Protein AF-A0A2A4TEG4-F1 (afdb_monomer)

Foldseek 3Di:
DDDDDDDDPPPPPPPPVPPPPPQFKKKKKFQLQADPLLCVLQPVVLNVLLVVDDQVLSLVLQVVCVVLVVVLLVPAPLNVQFFVDWPDKAWKWKDAFLDIHIIIMIMTGTDPPDPDNQLSVLLVFLLVCQLSNYQKMKMKHADPPDDDQQKWKKKKKAWPFQDGQQAPVRLSVLLVLLCVLVVGRPPWMWIQGHVRSIIITIGHPVCVVVSVVSVVVSQVVVCVVVVNRTHMDMDMHMIGMDIQGDDCNVPSNSVSSCVSNPPSDDPVSSVVSSVVSSVSSVCSSVVVDD

Solvent-accessible surface area (backbone atoms only — not comparable to full-atom values): 15941 Å² total; per-residue (Å²): 140,79,88,81,87,81,78,84,81,76,73,76,74,72,77,69,71,68,76,73,88,70,78,48,53,30,35,39,40,40,46,86,55,57,35,91,60,22,33,82,64,67,34,51,69,58,48,53,52,58,72,68,47,51,73,72,56,47,49,54,51,51,64,59,45,49,58,55,52,53,53,49,48,75,69,35,68,58,42,56,65,43,37,69,40,79,75,47,78,43,78,25,45,28,33,48,59,83,45,76,42,72,26,37,39,33,37,32,31,49,28,87,85,48,84,60,55,66,64,54,49,39,27,51,33,15,49,48,18,49,35,41,40,22,45,47,21,40,36,42,32,58,55,87,82,70,93,53,98,42,44,26,33,41,35,42,35,33,66,68,35,84,40,83,59,60,44,93,76,37,46,62,49,52,52,52,51,48,27,61,73,67,74,45,33,80,92,42,46,38,41,34,39,66,92,79,34,32,43,31,34,69,36,50,66,93,47,43,72,60,55,53,48,50,52,52,50,54,38,51,47,48,17,59,76,48,75,56,36,31,33,62,43,79,48,76,47,67,24,32,42,42,64,47,54,33,61,33,72,86,31,50,84,34,53,54,23,48,64,62,26,51,84,68,53,56,70,66,62,48,50,53,50,25,47,54,47,53,52,53,51,51,35,54,72,71,66,68,77,125

Sequence (290 aa):
MLLRFMIPLLLAAQVSVAKAQAEDVCEIIYSPIPHISAGQATGSERLEDVFKLGFAAQQALFLSLIKVTDSFFAAAPYITETISQVESHELVIGGYEGITTPSISMKVRLNPAVGNKMAAMETIAAAMGYFYIQDSVLIICPDDGQVNVTDSYSFSLEDTGEKPFFTDDNAPLFFGLMIGAFNGPDGLGYTYYKDSSTFSTLVAIASVSEDAAVFKGITRMLETLSHGDVRIGISQHKVDIAFPHNDWAAQPQGGAFKEVVADSFSENNLAVHRKKFLDVLDQHIKGNFQ

pLDDT: mean 87.56, std 15.26, range [34.53, 97.94]

Radius of gyration: 22.81 Å; Cα contacts (8 Å, |Δi|>4): 476; chains: 1; bounding box: 58×88×52 Å

Nearest PDB structures (foldseek):
  8qzz-assembly1_B  TM=4.077E-01  e=7.866E+00  Homo sapiens

Secondary structure (DSSP, 8-state):
----------------------TTEEEEEE--SPPTT-HHHH-HHHHHHHHT--HHHHHHHHHHHHHHHHHHHHH-HHHHHHEEEEEEEEEEEEEETTEEEEEEEEEEEEPTT-S-HHHHHHHHHHHHHHHHT-SB-EEEEE--SS--TTEEEEEEEEE-SSS---STTHHHHHHHHHHHHHTS-TT-EEEEETTTTEEEEEEETTTHHHHHHHHHHHHHHHHHHTTTS--EEEEEEEEEEE--B--TTT-TT-HHHHHHHGGGS-HHHHHHHHHHHHHHHHHHHTT---

Structure (mmCIF, N/CA/C/O backbone):
data_AF-A0A2A4TEG4-F1
#
_entry.id   AF-A0A2A4TEG4-F1
#
loop_
_atom_site.group_PDB
_atom_site.id
_atom_site.type_symbol
_atom_site.label_atom_id
_atom_site.label_alt_id
_atom_site.label_comp_id
_atom_site.label_asym_id
_atom_site.label_entity_id
_atom_site.label_seq_id
_atom_site.pdbx_PDB_ins_code
_atom_site.Cartn_x
_atom_site.Cartn_y
_atom_site.Cartn_z
_atom_site.occupancy
_atom_site.B_iso_or_equiv
_atom_site.auth_seq_id
_atom_site.auth_comp_id
_atom_site.auth_asym_id
_atom_site.auth_atom_id
_atom_site.pdbx_PDB_model_num
ATOM 1 N N . MET A 1 1 ? 34.755 62.865 32.304 1.00 39.31 1 MET A N 1
ATOM 2 C CA . MET A 1 1 ? 34.247 63.385 31.011 1.00 39.31 1 MET A CA 1
ATOM 3 C C . MET A 1 1 ? 35.022 62.660 29.921 1.00 39.31 1 MET A C 1
ATOM 5 O O . MET A 1 1 ? 36.231 62.753 29.957 1.00 39.31 1 MET A O 1
ATOM 9 N N . LEU A 1 2 ? 34.486 61.853 29.011 1.00 39.31 2 LEU A N 1
ATOM 10 C CA . LEU A 1 2 ? 33.127 61.590 28.553 1.00 39.31 2 LEU A CA 1
ATOM 11 C C . LEU A 1 2 ? 32.951 60.069 28.380 1.00 39.31 2 LEU A C 1
ATOM 13 O O . LEU A 1 2 ? 33.801 59.406 27.793 1.00 39.31 2 LEU A O 1
ATOM 17 N N . LEU A 1 3 ? 31.817 59.564 28.863 1.00 36.34 3 LEU A N 1
ATOM 18 C CA . LEU A 1 3 ? 31.240 58.266 28.521 1.00 36.34 3 LEU A CA 1
ATOM 19 C C . LEU A 1 3 ? 30.909 58.249 27.016 1.00 36.34 3 LEU A C 1
ATOM 21 O O . LEU A 1 3 ? 30.193 59.132 26.546 1.00 36.34 3 LEU A O 1
ATOM 25 N N . ARG A 1 4 ? 31.361 57.233 26.275 1.00 41.59 4 ARG A N 1
ATOM 26 C CA . ARG A 1 4 ? 30.759 56.846 24.990 1.00 41.59 4 ARG A CA 1
ATOM 27 C C . ARG A 1 4 ? 30.142 55.462 25.145 1.00 41.59 4 ARG A C 1
ATOM 29 O O . ARG A 1 4 ? 30.819 54.448 25.044 1.00 41.59 4 ARG A O 1
ATOM 36 N N . PHE A 1 5 ? 28.843 55.464 25.422 1.00 41.78 5 PHE A N 1
ATOM 37 C CA . PHE A 1 5 ? 27.937 54.386 25.046 1.00 41.78 5 PHE A CA 1
ATOM 38 C C . PHE A 1 5 ? 27.807 54.389 23.523 1.00 41.78 5 PHE A C 1
ATOM 40 O O . PHE A 1 5 ? 27.576 55.459 22.966 1.00 41.78 5 PHE A O 1
ATOM 47 N N . MET A 1 6 ? 27.880 53.226 22.874 1.00 37.31 6 MET A N 1
ATOM 48 C CA . MET A 1 6 ? 26.968 52.888 21.775 1.00 37.31 6 MET A CA 1
ATOM 49 C C . MET A 1 6 ? 27.110 51.416 21.353 1.00 37.31 6 MET A C 1
ATOM 51 O O . MET A 1 6 ? 28.097 51.022 20.746 1.00 37.31 6 MET A O 1
ATOM 55 N N . ILE A 1 7 ? 26.043 50.676 21.673 1.00 44.19 7 ILE A N 1
ATOM 56 C CA . ILE A 1 7 ? 25.414 49.584 20.913 1.00 44.19 7 ILE A CA 1
ATOM 57 C C . ILE A 1 7 ? 26.216 48.275 20.779 1.00 44.19 7 ILE A C 1
ATOM 59 O O . ILE A 1 7 ? 27.044 48.146 19.878 1.00 44.19 7 ILE A O 1
ATOM 63 N N . PRO A 1 8 ? 25.888 47.232 21.571 1.00 45.84 8 PRO A N 1
ATOM 64 C CA . PRO A 1 8 ? 26.117 45.870 21.123 1.00 45.84 8 PRO A CA 1
ATOM 65 C C . PRO A 1 8 ? 25.147 45.583 19.972 1.00 45.84 8 PRO A C 1
ATOM 67 O O . PRO A 1 8 ? 23.927 45.683 20.115 1.00 45.84 8 PRO A O 1
ATOM 70 N N . LEU A 1 9 ? 25.717 45.253 18.816 1.00 41.34 9 LEU A N 1
ATOM 71 C CA . LEU A 1 9 ? 25.015 44.715 17.664 1.00 41.34 9 LEU A CA 1
ATOM 72 C C . LEU A 1 9 ? 24.439 43.347 18.077 1.00 41.34 9 LEU A C 1
ATOM 74 O O . LEU A 1 9 ? 25.091 42.316 17.931 1.00 41.34 9 LEU A O 1
ATOM 78 N N . LEU A 1 10 ? 23.234 43.339 18.655 1.00 40.78 10 LEU A N 1
ATOM 79 C CA . LEU A 1 10 ? 22.398 42.147 18.713 1.00 40.78 10 LEU A CA 1
ATOM 80 C C . LEU A 1 10 ? 22.016 41.814 17.268 1.00 40.78 10 LEU A C 1
ATOM 82 O O . LEU A 1 10 ? 20.953 42.202 16.786 1.00 40.78 10 LEU A O 1
ATOM 86 N N . LEU A 1 11 ? 22.882 41.080 16.567 1.00 44.62 11 LEU A N 1
ATOM 87 C CA . LEU A 1 11 ? 22.362 40.140 15.592 1.00 44.62 11 LEU A CA 1
ATOM 88 C C . LEU A 1 11 ? 21.567 39.132 16.409 1.00 44.62 11 LEU A C 1
ATOM 90 O O . LEU A 1 11 ? 22.115 38.226 17.035 1.00 44.62 11 LEU A O 1
ATOM 94 N N . ALA A 1 12 ? 20.254 39.342 16.417 1.00 41.56 12 ALA A N 1
ATOM 95 C CA . ALA A 1 12 ? 19.310 38.259 16.511 1.00 41.56 12 ALA A CA 1
ATOM 96 C C . ALA A 1 12 ? 19.725 37.247 15.438 1.00 41.56 12 ALA A C 1
ATOM 98 O O . ALA A 1 12 ? 19.368 37.376 14.268 1.00 41.56 12 ALA A O 1
ATOM 99 N N . ALA A 1 13 ? 20.532 36.264 15.837 1.00 40.44 13 ALA A N 1
ATOM 100 C CA . ALA A 1 13 ? 20.504 34.967 15.209 1.00 40.44 13 ALA A CA 1
ATOM 101 C C . ALA A 1 13 ? 19.055 34.523 15.369 1.00 40.44 13 ALA A C 1
ATOM 103 O O . ALA A 1 13 ? 18.641 34.032 16.419 1.00 40.44 13 ALA A O 1
ATOM 104 N N . GLN A 1 14 ? 18.256 34.844 14.353 1.00 42.03 14 GLN A N 1
ATOM 105 C CA . GLN A 1 14 ? 17.009 34.178 14.099 1.00 42.03 14 GLN A CA 1
ATOM 106 C C . GLN A 1 14 ? 17.398 32.712 14.049 1.00 42.03 14 GLN A C 1
ATOM 108 O O . GLN A 1 14 ? 17.920 32.211 13.055 1.00 42.03 14 GLN A O 1
ATOM 113 N N . VAL A 1 15 ? 17.173 32.041 15.172 1.00 38.47 15 VAL A N 1
ATOM 114 C CA . VAL A 1 15 ? 16.857 30.632 15.194 1.00 38.47 15 VAL A CA 1
ATOM 115 C C . VAL A 1 15 ? 15.562 30.549 14.391 1.00 38.47 15 VAL A C 1
ATOM 117 O O . VAL A 1 15 ? 14.461 30.504 14.928 1.00 38.47 15 VAL A O 1
ATOM 120 N N . SER A 1 16 ? 15.702 30.626 13.067 1.00 34.75 16 SER A N 1
ATOM 121 C CA . SER A 1 16 ? 14.835 29.927 12.150 1.00 34.75 16 SER A CA 1
ATOM 122 C C . SER A 1 16 ? 15.044 28.479 12.538 1.00 34.75 16 SER A C 1
ATOM 124 O O . SER A 1 16 ? 15.922 27.797 12.013 1.00 34.75 16 SER A O 1
ATOM 126 N N . VAL A 1 17 ? 14.296 28.049 13.556 1.00 35.38 17 VAL A N 1
ATOM 127 C CA . VAL A 1 17 ? 13.937 26.654 13.718 1.00 35.38 17 VAL A CA 1
ATOM 128 C C . VAL A 1 17 ? 13.360 26.318 12.361 1.00 35.38 17 VAL A C 1
ATOM 130 O O . VAL A 1 17 ? 12.276 26.788 12.013 1.00 35.38 17 VAL A O 1
ATOM 133 N N . ALA A 1 18 ? 14.183 25.669 11.539 1.00 37.00 18 ALA A N 1
ATOM 134 C CA . ALA A 1 18 ? 13.774 25.145 10.264 1.00 37.00 18 ALA A CA 1
ATOM 135 C C . ALA A 1 18 ? 12.453 24.435 10.537 1.00 37.00 18 ALA A C 1
ATOM 137 O O . ALA A 1 18 ? 12.405 23.505 11.344 1.00 37.00 18 ALA A O 1
ATOM 138 N N . LYS A 1 19 ? 11.371 24.948 9.943 1.00 34.53 19 LYS A N 1
ATOM 139 C CA . LYS A 1 19 ? 10.170 24.157 9.718 1.00 34.53 19 LYS A CA 1
ATOM 140 C C . LYS A 1 19 ? 10.696 22.871 9.097 1.00 34.53 19 LYS A C 1
ATOM 142 O O . LYS A 1 19 ? 11.252 22.906 8.002 1.00 34.53 19 LYS A O 1
ATOM 147 N N . ALA A 1 20 ? 10.692 21.804 9.887 1.00 37.03 20 ALA A N 1
ATOM 148 C CA . ALA A 1 20 ? 11.259 20.536 9.490 1.00 37.03 20 ALA A CA 1
ATOM 149 C C . ALA A 1 20 ? 10.621 20.135 8.156 1.00 37.03 20 ALA A C 1
ATOM 151 O O . ALA A 1 20 ? 9.408 20.263 7.993 1.00 37.03 20 ALA A O 1
ATOM 152 N N . GLN A 1 21 ? 11.466 19.720 7.215 1.00 40.91 21 GLN A N 1
ATOM 153 C CA . GLN A 1 21 ? 11.148 19.256 5.865 1.00 40.91 21 GLN A CA 1
ATOM 154 C C . GLN A 1 21 ? 10.264 17.996 5.905 1.00 40.91 21 GLN A C 1
ATOM 156 O O . GLN A 1 21 ? 10.718 16.891 5.606 1.00 40.91 21 GLN A O 1
ATOM 161 N N . ALA A 1 22 ? 9.008 18.150 6.312 1.00 48.91 22 ALA A N 1
ATOM 162 C CA . ALA A 1 22 ? 7.975 17.123 6.229 1.00 48.91 22 ALA A CA 1
ATOM 163 C C . ALA A 1 22 ? 7.270 17.115 4.856 1.00 48.91 22 ALA A C 1
ATOM 165 O O . ALA A 1 22 ? 6.479 16.221 4.597 1.00 48.91 22 ALA A O 1
ATOM 166 N N . GLU A 1 23 ? 7.558 18.084 3.978 1.00 61.31 23 GLU A N 1
ATOM 167 C CA . GLU A 1 23 ? 6.782 18.325 2.748 1.00 61.31 23 GLU A CA 1
ATOM 168 C C . GLU A 1 23 ? 7.030 17.308 1.611 1.00 61.31 23 GLU A C 1
ATOM 170 O O . GLU A 1 23 ? 6.240 17.263 0.680 1.00 61.31 23 GLU A O 1
ATOM 175 N N . ASP A 1 24 ? 8.046 16.436 1.702 1.00 85.44 24 ASP A N 1
ATOM 176 C CA . ASP A 1 24 ? 8.498 15.604 0.565 1.00 85.44 24 ASP A CA 1
ATOM 177 C C . ASP A 1 24 ? 8.567 14.094 0.861 1.00 85.44 24 ASP A C 1
ATOM 179 O O . ASP A 1 24 ? 9.378 13.377 0.266 1.00 85.44 24 ASP A O 1
ATOM 183 N N . VAL A 1 25 ? 7.767 13.594 1.806 1.00 93.88 25 VAL A N 1
ATOM 184 C CA . VAL A 1 25 ? 7.684 12.151 2.091 1.00 93.88 25 VAL A CA 1
ATOM 185 C C . VAL A 1 25 ? 6.412 11.585 1.478 1.00 93.88 25 VAL A C 1
ATOM 187 O O . VAL A 1 25 ? 5.323 11.938 1.913 1.00 93.88 25 VAL A O 1
ATOM 190 N N . CYS A 1 26 ? 6.562 10.695 0.500 1.00 95.50 26 CYS A N 1
ATOM 191 C CA . CYS A 1 26 ? 5.463 9.912 -0.053 1.00 95.50 26 CYS A CA 1
ATOM 192 C C . CYS A 1 26 ? 5.469 8.496 0.519 1.00 95.50 26 CYS A C 1
ATOM 194 O O . CYS A 1 26 ? 6.481 7.992 1.010 1.00 95.50 26 CYS A O 1
ATOM 196 N N . GLU A 1 27 ? 4.337 7.830 0.398 1.00 96.44 27 GLU A N 1
ATOM 197 C CA . GLU A 1 27 ? 4.123 6.456 0.803 1.00 96.44 27 GLU A CA 1
ATOM 198 C C . GLU A 1 27 ? 3.708 5.611 -0.403 1.00 96.44 27 GLU A C 1
ATOM 200 O O . GLU A 1 27 ? 2.889 6.034 -1.218 1.00 96.44 27 GLU A O 1
ATOM 205 N N . ILE A 1 28 ? 4.283 4.413 -0.510 1.00 96.44 28 ILE A N 1
ATOM 206 C CA . ILE A 1 28 ? 3.869 3.371 -1.450 1.00 96.44 28 ILE A CA 1
ATOM 207 C C . ILE A 1 28 ? 3.267 2.226 -0.641 1.00 96.44 28 ILE A C 1
ATOM 209 O O . ILE A 1 28 ? 3.969 1.606 0.159 1.00 96.44 28 ILE A O 1
ATOM 213 N N . ILE A 1 29 ? 1.996 1.915 -0.878 1.00 94.88 29 ILE A N 1
ATOM 214 C CA . ILE A 1 29 ? 1.296 0.787 -0.267 1.00 94.88 29 ILE A CA 1
ATOM 215 C C . ILE A 1 29 ? 1.077 -0.285 -1.328 1.00 94.88 29 ILE A C 1
ATOM 217 O O . ILE A 1 29 ? 0.473 -0.046 -2.376 1.00 94.88 29 ILE A O 1
ATOM 221 N N . TYR A 1 30 ? 1.589 -1.481 -1.056 1.00 92.12 30 TYR A N 1
ATOM 222 C CA . TYR A 1 30 ? 1.540 -2.591 -1.997 1.00 92.12 30 TYR A CA 1
ATOM 223 C C . TYR A 1 30 ? 1.393 -3.937 -1.290 1.00 92.12 30 TYR A C 1
ATOM 225 O O . TYR A 1 30 ? 1.900 -4.151 -0.189 1.00 92.12 30 TYR A O 1
ATOM 233 N N . SER A 1 31 ? 0.705 -4.870 -1.942 1.00 88.56 31 SER A N 1
ATOM 234 C CA . SER A 1 31 ? 0.588 -6.260 -1.517 1.00 88.56 31 SER A CA 1
ATOM 235 C C . SER A 1 31 ? 1.384 -7.110 -2.499 1.00 88.56 31 SER A C 1
ATOM 237 O O . SER A 1 31 ? 0.895 -7.390 -3.589 1.00 88.56 31 SER A O 1
ATOM 239 N N . PRO A 1 32 ? 2.613 -7.539 -2.177 1.00 83.94 32 PRO A N 1
ATOM 240 C CA . PRO A 1 32 ? 3.447 -8.308 -3.099 1.00 83.94 32 PRO A CA 1
ATOM 241 C C . PRO A 1 32 ? 2.950 -9.758 -3.338 1.00 83.94 32 PRO A C 1
ATOM 243 O O . PRO A 1 32 ? 3.745 -10.669 -3.568 1.00 83.94 32 PRO A O 1
ATOM 246 N N . ILE A 1 33 ? 1.632 -9.982 -3.295 1.00 86.62 33 ILE A N 1
ATOM 247 C CA . ILE A 1 33 ? 0.925 -11.149 -3.828 1.00 86.62 33 ILE A CA 1
ATOM 248 C C . ILE A 1 33 ? 0.463 -10.808 -5.248 1.00 86.62 33 ILE A C 1
ATOM 250 O O . ILE A 1 33 ? -0.189 -9.778 -5.442 1.00 86.62 33 ILE A O 1
ATOM 254 N N . PRO A 1 34 ? 0.739 -11.668 -6.243 1.00 90.06 34 PRO A N 1
ATOM 255 C CA . PRO A 1 34 ? 0.193 -11.477 -7.576 1.00 90.06 34 PRO A CA 1
ATOM 256 C C . PRO A 1 34 ? -1.336 -11.453 -7.566 1.00 90.06 34 PRO A C 1
ATOM 258 O O . PRO A 1 34 ? -1.972 -12.193 -6.815 1.00 90.06 34 PRO A O 1
ATOM 261 N N . HIS A 1 35 ? -1.944 -10.669 -8.451 1.00 88.38 35 HIS A N 1
ATOM 262 C CA . HIS A 1 35 ? -3.399 -10.602 -8.528 1.00 88.38 35 HIS A CA 1
ATOM 263 C C . HIS A 1 35 ? -4.031 -11.953 -8.913 1.00 88.38 35 HIS A C 1
ATOM 265 O O . HIS A 1 35 ? -3.466 -12.721 -9.695 1.00 88.38 35 HIS A O 1
ATOM 271 N N . ILE A 1 36 ? -5.243 -12.233 -8.419 1.00 87.00 36 ILE A N 1
ATOM 272 C CA . ILE A 1 36 ? -5.934 -13.517 -8.631 1.00 87.00 36 ILE A CA 1
ATOM 273 C C . ILE A 1 36 ? -6.240 -13.813 -10.106 1.00 87.00 36 ILE A C 1
ATOM 275 O O . ILE A 1 36 ? -6.280 -14.973 -10.514 1.00 87.00 36 ILE A O 1
ATOM 279 N N . SER A 1 37 ? -6.397 -12.779 -10.935 1.00 89.38 37 SER A N 1
ATOM 280 C CA . SER A 1 37 ? -6.589 -12.939 -12.382 1.00 89.38 37 SER A CA 1
ATOM 281 C C . SER A 1 37 ? -5.278 -13.108 -13.162 1.00 89.38 37 SER A C 1
ATOM 283 O O . SER A 1 37 ? -5.303 -13.445 -14.345 1.00 89.38 37 SER A O 1
ATOM 285 N N . ALA A 1 38 ? -4.117 -12.953 -12.519 1.00 90.62 38 ALA A N 1
ATOM 286 C CA . ALA A 1 38 ? -2.813 -12.942 -13.177 1.00 90.62 38 ALA A CA 1
ATOM 287 C C . ALA A 1 38 ? -2.218 -14.338 -13.441 1.00 90.62 38 ALA A C 1
ATOM 289 O O . ALA A 1 38 ? -0.999 -14.503 -13.519 1.00 90.62 38 ALA A O 1
ATOM 290 N N . GLY A 1 39 ? -3.059 -15.361 -13.618 1.00 91.56 39 GLY A N 1
ATOM 291 C CA . GLY A 1 39 ? -2.623 -16.752 -13.791 1.00 91.56 39 GLY A CA 1
ATOM 292 C C . GLY A 1 39 ? -1.655 -16.960 -14.960 1.00 91.56 39 GLY A C 1
ATOM 293 O O . GLY A 1 39 ? -0.725 -17.753 -14.847 1.00 91.56 39 GLY A O 1
ATOM 294 N N . GLN A 1 40 ? -1.804 -16.211 -16.058 1.00 92.06 40 GLN A N 1
ATOM 295 C CA . GLN A 1 40 ? -0.877 -16.293 -17.196 1.00 92.06 40 GLN A CA 1
ATOM 296 C C . GLN A 1 40 ? 0.487 -15.649 -16.907 1.00 92.06 40 GLN A C 1
ATOM 298 O O . GLN A 1 40 ? 1.511 -16.176 -17.334 1.00 92.06 40 GLN A O 1
ATOM 303 N N . ALA A 1 41 ? 0.508 -14.524 -16.188 1.00 89.94 41 ALA A N 1
ATOM 304 C CA . ALA A 1 41 ? 1.733 -13.786 -15.881 1.00 89.94 41 ALA A CA 1
ATOM 305 C C . ALA A 1 41 ? 2.543 -14.458 -14.760 1.00 89.94 41 ALA A C 1
ATOM 307 O O . ALA A 1 41 ? 3.772 -14.501 -14.811 1.00 89.94 41 ALA A O 1
ATOM 308 N N . THR A 1 42 ? 1.843 -15.009 -13.767 1.00 92.12 42 THR A N 1
ATOM 309 C CA . THR A 1 42 ? 2.428 -15.661 -12.590 1.00 92.12 42 THR A CA 1
ATOM 310 C C . THR A 1 42 ? 2.678 -17.151 -12.808 1.00 92.12 42 THR A C 1
ATOM 312 O O . THR A 1 42 ? 3.618 -17.697 -12.240 1.00 92.12 42 THR A O 1
ATOM 315 N N . GLY A 1 43 ? 1.862 -17.823 -13.622 1.00 92.94 43 GLY A N 1
ATOM 316 C CA . GLY A 1 43 ? 1.725 -19.280 -13.650 1.00 92.94 43 GLY A CA 1
ATOM 317 C C . GLY A 1 43 ? 0.633 -19.739 -12.678 1.00 92.94 43 GLY A C 1
ATOM 318 O O . GLY A 1 43 ? 0.725 -19.492 -11.478 1.00 92.94 43 GLY A O 1
ATOM 319 N N . SER A 1 44 ? -0.403 -20.407 -13.193 1.00 91.44 44 SER A N 1
ATOM 320 C CA . SER A 1 44 ? -1.619 -20.736 -12.433 1.00 91.44 44 SER A CA 1
ATOM 321 C C . SER A 1 44 ? -1.368 -21.583 -11.184 1.00 91.44 44 SER A C 1
ATOM 323 O O . SER A 1 44 ? -1.926 -21.272 -10.139 1.00 91.44 44 SER A O 1
ATOM 325 N N . GLU A 1 45 ? -0.505 -22.600 -11.264 1.00 90.69 45 GLU A N 1
ATOM 326 C CA . GLU A 1 45 ? -0.164 -23.447 -10.106 1.00 90.69 45 GLU A CA 1
ATOM 327 C C . GLU A 1 45 ? 0.520 -22.633 -9.000 1.00 90.69 45 GLU A C 1
ATOM 329 O O . GLU A 1 45 ? 0.125 -22.694 -7.839 1.00 90.69 45 GLU A O 1
ATOM 334 N N . ARG A 1 46 ? 1.490 -21.787 -9.378 1.00 91.12 46 ARG A N 1
ATOM 335 C CA . ARG A 1 46 ? 2.172 -20.878 -8.447 1.00 91.12 46 ARG A CA 1
ATOM 336 C C . ARG A 1 46 ? 1.172 -19.946 -7.770 1.00 91.12 46 ARG A C 1
ATOM 338 O O . ARG A 1 46 ? 1.240 -19.755 -6.563 1.00 91.12 46 ARG A O 1
ATOM 345 N N . LEU A 1 47 ? 0.261 -19.365 -8.547 1.00 90.12 47 LEU A N 1
ATOM 346 C CA . LEU A 1 47 ? -0.750 -18.448 -8.035 1.00 90.12 47 LEU A CA 1
ATOM 347 C C . LEU A 1 47 ? -1.662 -19.132 -7.011 1.00 90.12 47 LEU A C 1
ATOM 349 O O . LEU A 1 47 ? -1.882 -18.595 -5.928 1.00 90.12 47 LEU A O 1
ATOM 353 N N . GLU A 1 48 ? -2.142 -20.334 -7.331 1.00 90.19 48 GLU A N 1
ATOM 354 C CA . GLU A 1 48 ? -2.981 -21.130 -6.437 1.00 90.19 48 GLU A CA 1
ATOM 355 C C . GLU A 1 48 ? -2.274 -21.416 -5.105 1.00 90.19 48 GLU A C 1
ATOM 357 O O . GLU A 1 48 ? -2.869 -21.263 -4.038 1.00 90.19 48 GLU A O 1
ATOM 362 N N . ASP A 1 49 ? -0.991 -21.773 -5.148 1.00 90.00 49 ASP A N 1
ATOM 363 C CA . ASP A 1 49 ? -0.223 -22.076 -3.944 1.00 90.00 49 ASP A CA 1
ATOM 364 C C . ASP A 1 49 ? 0.059 -20.841 -3.076 1.00 90.00 49 ASP A C 1
ATOM 366 O O . ASP A 1 49 ? 0.029 -20.951 -1.849 1.00 90.00 49 ASP A O 1
ATOM 370 N N . VAL A 1 50 ? 0.244 -19.653 -3.670 1.00 87.75 50 VAL A N 1
ATOM 371 C CA . VAL A 1 50 ? 0.336 -18.390 -2.908 1.00 87.75 50 VAL A CA 1
ATOM 372 C C . VAL A 1 50 ? -0.971 -18.101 -2.164 1.00 87.75 50 VAL A C 1
ATOM 374 O O . VAL A 1 50 ? -0.938 -17.727 -0.991 1.00 87.75 50 VAL A O 1
ATOM 377 N N . PHE A 1 51 ? -2.128 -18.315 -2.797 1.00 86.88 51 PHE A N 1
ATOM 378 C CA . PHE A 1 51 ? -3.431 -18.084 -2.156 1.00 86.88 51 PHE A CA 1
ATOM 379 C C . PHE A 1 51 ? -3.797 -19.129 -1.094 1.00 86.88 51 PHE A C 1
ATOM 381 O O . PHE A 1 51 ? -4.662 -18.868 -0.260 1.00 86.88 51 PHE A O 1
ATOM 388 N N . LYS A 1 52 ? -3.126 -20.287 -1.068 1.00 88.69 52 LYS A N 1
ATOM 389 C CA . LYS A 1 52 ? -3.244 -21.268 0.026 1.00 88.69 52 LYS A CA 1
ATOM 390 C C . LYS A 1 52 ? -2.445 -20.880 1.272 1.00 88.69 52 LYS A C 1
ATOM 392 O O . LYS A 1 52 ? -2.628 -21.501 2.320 1.00 88.69 52 LYS A O 1
ATOM 397 N N . LEU A 1 53 ? -1.547 -19.894 1.183 1.00 87.25 53 LEU A N 1
ATOM 398 C CA . LEU A 1 53 ? -0.770 -19.443 2.333 1.00 87.25 53 LEU A CA 1
ATOM 399 C C . LEU A 1 53 ? -1.688 -18.795 3.373 1.00 87.25 53 LEU A C 1
ATOM 401 O O . LEU A 1 53 ? -2.443 -17.872 3.075 1.00 87.25 53 LEU A O 1
ATOM 405 N N . GLY A 1 54 ? -1.580 -19.248 4.622 1.00 86.12 54 GLY A N 1
ATOM 406 C CA . GLY A 1 54 ? -2.209 -18.567 5.749 1.00 86.12 54 GLY A CA 1
ATOM 407 C C . GLY A 1 54 ? -1.554 -17.211 6.032 1.00 86.12 54 GLY A C 1
ATOM 408 O O . GLY A 1 54 ? -0.418 -16.957 5.630 1.00 86.12 54 GLY A O 1
ATOM 409 N N . PHE A 1 55 ? -2.243 -16.366 6.798 1.00 84.88 55 PHE A N 1
ATOM 410 C CA . PHE A 1 55 ? -1.827 -14.987 7.084 1.00 84.88 55 PHE A CA 1
ATOM 411 C C . PHE A 1 55 ? -0.375 -14.868 7.582 1.00 84.88 55 PHE A C 1
ATOM 413 O O . PHE A 1 55 ? 0.397 -14.078 7.050 1.00 84.88 55 PHE A O 1
ATOM 420 N N . ALA A 1 56 ? 0.048 -15.705 8.538 1.00 86.69 56 ALA A N 1
ATOM 421 C CA . ALA A 1 56 ? 1.423 -15.687 9.053 1.00 86.69 56 ALA A CA 1
ATOM 422 C C . ALA A 1 56 ? 2.478 -16.040 7.983 1.00 86.69 56 ALA A C 1
ATOM 424 O O . ALA A 1 56 ? 3.555 -15.445 7.949 1.00 86.69 56 ALA A O 1
ATOM 425 N N . ALA A 1 57 ? 2.168 -16.978 7.082 1.00 88.75 57 ALA A N 1
ATOM 426 C CA . ALA A 1 57 ? 3.065 -17.346 5.987 1.00 88.75 57 ALA A CA 1
ATOM 427 C C . ALA A 1 57 ? 3.143 -16.237 4.926 1.00 88.75 57 ALA A C 1
ATOM 429 O O . ALA A 1 57 ? 4.222 -15.968 4.401 1.00 88.75 57 ALA A O 1
ATOM 430 N N . GLN A 1 58 ? 2.030 -15.545 4.663 1.00 89.19 58 GLN A N 1
ATOM 431 C CA . GLN A 1 58 ? 2.023 -14.355 3.813 1.00 89.19 58 GLN A CA 1
ATOM 432 C C . GLN A 1 58 ? 2.872 -13.230 4.419 1.00 89.19 58 GLN A C 1
ATOM 434 O O . GLN A 1 58 ? 3.692 -12.651 3.718 1.00 89.19 58 GLN A O 1
ATOM 439 N N . GLN A 1 59 ? 2.769 -12.964 5.724 1.00 89.81 59 GLN A N 1
ATOM 440 C CA . GLN A 1 59 ? 3.619 -11.963 6.381 1.00 89.81 59 GLN A CA 1
ATOM 441 C C . GLN A 1 59 ? 5.115 -12.280 6.238 1.00 89.81 59 GLN A C 1
ATOM 443 O O . GLN A 1 59 ? 5.900 -11.399 5.887 1.00 89.81 59 GLN A O 1
ATOM 448 N N . ALA A 1 60 ? 5.512 -13.538 6.463 1.00 89.81 60 ALA A N 1
ATOM 449 C CA . ALA A 1 60 ? 6.899 -13.969 6.285 1.00 89.81 60 ALA A CA 1
ATOM 450 C C . ALA A 1 60 ? 7.377 -13.772 4.836 1.00 89.81 60 ALA A C 1
ATOM 452 O O . ALA A 1 60 ? 8.454 -13.214 4.606 1.00 89.81 60 ALA A O 1
ATOM 453 N N . LEU A 1 61 ? 6.536 -14.142 3.863 1.00 90.88 61 LEU A N 1
ATOM 454 C CA . LEU A 1 61 ? 6.797 -13.892 2.450 1.00 90.88 61 LEU A CA 1
ATOM 455 C C . LEU A 1 61 ? 7.001 -12.395 2.174 1.00 90.88 61 LEU A C 1
ATOM 457 O O . LEU A 1 61 ? 7.967 -12.025 1.513 1.00 90.88 61 LEU A O 1
ATOM 461 N N . PHE A 1 62 ? 6.154 -11.521 2.713 1.00 91.94 62 PHE A N 1
ATOM 462 C CA . PHE A 1 62 ? 6.195 -10.081 2.434 1.00 91.94 62 PHE A CA 1
ATOM 463 C C . PHE A 1 62 ? 7.480 -9.459 2.967 1.00 91.94 62 PHE A C 1
ATOM 465 O O . PHE A 1 62 ? 8.160 -8.726 2.251 1.00 91.94 62 PHE A O 1
ATOM 472 N N . LEU A 1 63 ? 7.878 -9.836 4.184 1.00 91.25 63 LEU A N 1
ATOM 473 C CA . LEU A 1 63 ? 9.151 -9.416 4.767 1.00 91.25 63 LEU A CA 1
ATOM 474 C C . LEU A 1 63 ? 10.349 -9.854 3.914 1.00 91.25 63 LEU A C 1
ATOM 476 O O . LEU A 1 63 ? 11.323 -9.113 3.786 1.00 91.25 63 LEU A O 1
ATOM 480 N N . SER A 1 64 ? 10.290 -11.034 3.292 1.00 91.44 64 SER A N 1
ATOM 481 C CA . SER A 1 64 ? 11.350 -11.481 2.381 1.00 91.44 64 SER A CA 1
ATOM 482 C C . SER A 1 64 ? 11.408 -10.661 1.084 1.00 91.44 64 SER A C 1
ATOM 484 O O . SER A 1 64 ? 12.496 -10.415 0.556 1.00 91.44 64 SER A O 1
ATOM 486 N N . LEU A 1 65 ? 10.250 -10.198 0.602 1.00 92.94 65 LEU A N 1
ATOM 487 C CA . LEU A 1 65 ? 10.113 -9.434 -0.636 1.00 92.94 65 LEU A CA 1
ATOM 488 C C . LEU A 1 65 ? 10.556 -7.976 -0.489 1.00 92.94 65 LEU A C 1
ATOM 490 O O . LEU A 1 65 ? 10.951 -7.381 -1.488 1.00 92.94 65 LEU A O 1
ATOM 494 N N . ILE A 1 66 ? 10.652 -7.441 0.735 1.00 93.31 66 ILE A N 1
ATOM 495 C CA . ILE A 1 66 ? 11.296 -6.138 0.996 1.00 93.31 66 ILE A CA 1
ATOM 496 C C . ILE A 1 66 ? 12.691 -6.084 0.356 1.00 93.31 66 ILE A C 1
ATOM 498 O O . ILE A 1 66 ? 13.013 -5.124 -0.334 1.00 93.31 66 ILE A O 1
ATOM 502 N N . LYS A 1 67 ? 13.485 -7.160 0.457 1.00 91.62 67 LYS A N 1
ATOM 503 C CA . LYS A 1 67 ? 14.828 -7.219 -0.152 1.00 91.62 67 LYS A CA 1
ATOM 504 C C . LYS A 1 67 ? 14.798 -7.156 -1.682 1.00 91.62 67 LYS A C 1
ATOM 506 O O . LYS A 1 67 ? 15.764 -6.708 -2.303 1.00 91.62 67 LYS A O 1
ATOM 511 N N . VAL A 1 68 ? 13.719 -7.638 -2.302 1.00 92.94 68 VAL A N 1
ATOM 512 C CA . VAL A 1 68 ? 13.514 -7.533 -3.753 1.00 92.94 68 VAL A CA 1
ATOM 513 C C . VAL A 1 68 ? 13.209 -6.081 -4.119 1.00 92.94 68 VAL A C 1
ATOM 515 O O . VAL A 1 68 ? 13.827 -5.572 -5.056 1.00 92.94 68 VAL A O 1
ATOM 518 N N . THR A 1 69 ? 12.351 -5.403 -3.346 1.00 93.88 69 THR A N 1
ATOM 519 C CA . THR A 1 69 ? 12.096 -3.958 -3.480 1.00 93.88 69 THR A CA 1
ATOM 520 C C . THR A 1 69 ? 13.380 -3.149 -3.302 1.00 93.88 69 THR A C 1
ATOM 522 O O . THR A 1 69 ? 13.737 -2.395 -4.200 1.00 93.88 69 THR A O 1
ATOM 525 N N . ASP A 1 70 ? 14.137 -3.362 -2.226 1.00 93.25 70 ASP A N 1
ATOM 526 C CA . ASP A 1 70 ? 15.401 -2.655 -1.972 1.00 93.25 70 ASP A CA 1
ATOM 527 C C . ASP A 1 70 ? 16.398 -2.845 -3.118 1.00 93.25 70 ASP A C 1
ATOM 529 O O . ASP A 1 70 ? 17.024 -1.896 -3.594 1.00 93.25 70 ASP A O 1
ATOM 533 N N . SER A 1 71 ? 16.524 -4.082 -3.613 1.00 92.38 71 SER A N 1
ATOM 534 C CA . SER A 1 71 ? 17.386 -4.372 -4.758 1.00 92.38 71 SER A CA 1
ATOM 535 C C . SER A 1 71 ? 16.925 -3.656 -6.026 1.00 92.38 71 SER A C 1
ATOM 537 O 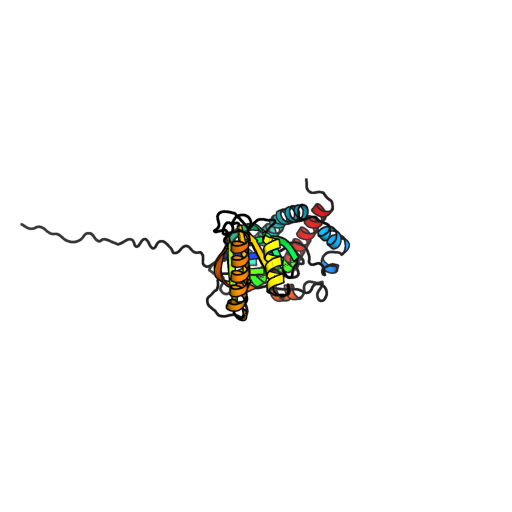O . SER A 1 71 ? 17.784 -3.302 -6.832 1.00 92.38 71 SER A O 1
ATOM 539 N N . PHE A 1 72 ? 15.619 -3.504 -6.241 1.00 93.12 72 PHE A N 1
ATOM 540 C CA . PHE A 1 72 ? 15.075 -2.772 -7.382 1.00 93.12 72 PHE A CA 1
ATOM 541 C C . PHE A 1 72 ? 15.372 -1.275 -7.256 1.00 93.12 72 PHE A C 1
ATOM 543 O O . PHE A 1 72 ? 15.902 -0.673 -8.191 1.00 93.12 72 PHE A O 1
ATOM 550 N N . PHE A 1 73 ? 15.141 -0.715 -6.069 1.00 93.88 73 PHE A N 1
ATOM 551 C CA . PHE A 1 73 ? 15.353 0.697 -5.761 1.00 93.88 73 PHE A CA 1
ATOM 552 C C . PHE A 1 73 ? 16.822 1.105 -5.889 1.00 93.88 73 PHE A C 1
ATOM 554 O O . PHE A 1 73 ? 17.124 2.167 -6.425 1.00 93.88 73 PHE A O 1
ATOM 561 N N . ALA A 1 74 ? 17.747 0.236 -5.479 1.00 90.38 74 ALA A N 1
ATOM 562 C CA . ALA A 1 74 ? 19.180 0.485 -5.609 1.00 90.38 74 ALA A CA 1
ATOM 563 C C . ALA A 1 74 ? 19.720 0.307 -7.042 1.00 90.38 74 ALA A C 1
ATOM 565 O O . ALA A 1 74 ? 20.781 0.837 -7.367 1.00 90.38 74 ALA A O 1
ATOM 566 N N . ALA A 1 75 ? 19.044 -0.473 -7.893 1.00 88.56 75 ALA A N 1
ATOM 567 C CA . ALA A 1 75 ? 19.558 -0.859 -9.210 1.00 88.56 75 ALA A CA 1
ATOM 568 C C . ALA A 1 75 ? 19.023 -0.010 -10.375 1.00 88.56 75 ALA A C 1
ATOM 570 O O . ALA A 1 75 ? 19.544 -0.126 -11.487 1.00 88.56 75 ALA A O 1
ATOM 571 N N . ALA A 1 76 ? 17.978 0.793 -10.162 1.00 91.00 76 ALA A N 1
ATOM 572 C CA . ALA A 1 76 ? 17.351 1.595 -11.207 1.00 91.00 76 ALA A CA 1
ATOM 573 C C . ALA A 1 76 ? 17.758 3.079 -11.099 1.00 91.00 76 ALA A C 1
ATOM 575 O O . ALA A 1 76 ? 17.362 3.735 -10.133 1.00 91.00 76 ALA A O 1
ATOM 576 N N . PRO A 1 77 ? 18.478 3.643 -12.095 1.00 92.19 77 PRO A N 1
ATOM 577 C CA . PRO A 1 77 ? 18.886 5.051 -12.081 1.00 92.19 77 PRO A CA 1
ATOM 578 C C . PRO A 1 77 ? 17.720 6.020 -11.858 1.00 92.19 77 PRO A C 1
ATOM 580 O O . PRO A 1 77 ? 17.811 6.893 -10.999 1.00 92.19 77 PRO A O 1
ATOM 583 N N . TYR A 1 78 ? 16.591 5.785 -12.537 1.00 94.12 78 TYR A N 1
ATOM 584 C CA . TYR A 1 78 ? 15.374 6.587 -12.388 1.00 94.12 78 TYR A CA 1
ATOM 585 C C . TYR A 1 78 ? 14.903 6.685 -10.929 1.00 94.12 78 TYR A C 1
ATOM 587 O O . TYR A 1 78 ? 14.531 7.761 -10.463 1.00 94.12 78 TYR A O 1
ATOM 595 N N . ILE A 1 79 ? 14.973 5.579 -10.176 1.00 94.06 79 ILE A N 1
ATOM 596 C CA . ILE A 1 79 ? 14.611 5.573 -8.754 1.00 94.06 79 ILE A CA 1
ATOM 597 C C . ILE A 1 79 ? 15.612 6.391 -7.953 1.00 94.06 79 ILE A C 1
ATOM 599 O O . ILE A 1 79 ? 15.195 7.247 -7.186 1.00 94.06 79 ILE A O 1
ATOM 603 N N . THR A 1 80 ? 16.913 6.183 -8.150 1.00 92.56 80 THR A N 1
ATOM 604 C CA . THR A 1 80 ? 17.945 6.915 -7.394 1.00 92.56 80 THR A CA 1
ATOM 605 C C . THR A 1 80 ? 17.969 8.419 -7.684 1.00 92.56 80 THR A C 1
ATOM 607 O O . THR A 1 80 ? 18.415 9.203 -6.851 1.00 92.56 80 THR A O 1
ATOM 610 N N . GLU A 1 81 ? 17.480 8.838 -8.851 1.00 94.56 81 GLU A N 1
ATOM 611 C CA . GLU A 1 81 ? 17.316 10.250 -9.207 1.00 94.56 81 GLU A CA 1
ATOM 612 C C . GLU A 1 81 ? 16.039 10.850 -8.597 1.00 94.56 81 GLU A C 1
ATOM 614 O O . GLU A 1 81 ? 16.033 12.027 -8.224 1.00 94.56 81 GLU A O 1
ATOM 619 N N . THR A 1 82 ? 14.987 10.039 -8.445 1.00 95.50 82 THR A N 1
ATOM 620 C CA . THR A 1 82 ? 13.666 10.458 -7.948 1.00 95.50 82 THR A CA 1
ATOM 621 C C . THR A 1 82 ? 13.555 10.415 -6.424 1.00 95.50 82 THR A C 1
ATOM 623 O O . THR A 1 82 ? 12.999 11.321 -5.804 1.00 95.50 82 THR A O 1
ATOM 626 N N . ILE A 1 83 ? 14.084 9.365 -5.804 1.00 96.12 83 ILE A N 1
ATOM 627 C CA . ILE A 1 83 ? 13.988 9.068 -4.377 1.00 96.12 83 ILE A CA 1
ATOM 628 C C . ILE A 1 83 ? 15.364 9.269 -3.757 1.00 96.12 83 ILE A C 1
ATOM 630 O O . ILE A 1 83 ? 16.326 8.581 -4.088 1.00 96.12 83 ILE A O 1
ATOM 634 N N . SER A 1 84 ? 15.446 10.214 -2.823 1.00 93.94 84 SER A N 1
ATOM 635 C CA . SER A 1 84 ? 16.683 10.503 -2.095 1.00 93.94 84 SER A CA 1
ATOM 636 C C . SER A 1 84 ? 16.954 9.489 -0.985 1.00 93.94 84 SER A C 1
ATOM 638 O O . SER A 1 84 ? 18.112 9.216 -0.669 1.00 93.94 84 SER A O 1
ATOM 640 N N . GLN A 1 85 ? 15.895 8.929 -0.394 1.00 94.38 85 GLN A N 1
ATOM 641 C CA . GLN A 1 85 ? 15.999 7.968 0.695 1.00 94.38 85 GLN A CA 1
ATOM 642 C C . GLN A 1 85 ? 14.731 7.114 0.807 1.00 94.38 85 GLN A C 1
ATOM 644 O O . GLN A 1 85 ? 13.619 7.637 0.768 1.00 94.38 85 GLN A O 1
ATOM 649 N N . VAL A 1 86 ? 14.901 5.808 1.022 1.00 95.12 86 VAL A N 1
ATOM 650 C CA . VAL A 1 86 ? 13.852 4.944 1.582 1.00 95.12 86 VAL A CA 1
ATOM 651 C C . VAL A 1 86 ? 13.922 5.071 3.104 1.00 95.12 86 VAL A C 1
ATOM 653 O O . VAL A 1 86 ? 14.968 4.800 3.697 1.00 95.12 86 VAL A O 1
ATOM 656 N N . GLU A 1 87 ? 12.857 5.561 3.736 1.00 95.25 87 GLU A N 1
ATOM 657 C CA . GLU A 1 87 ? 12.838 5.836 5.179 1.00 95.25 87 GLU A CA 1
ATOM 658 C C . GLU A 1 87 ? 12.482 4.597 5.992 1.00 95.25 87 GLU A C 1
ATOM 660 O O . GLU A 1 87 ? 13.111 4.325 7.016 1.00 95.25 87 GLU A O 1
ATOM 665 N N . SER A 1 88 ? 11.484 3.841 5.535 1.00 94.62 88 SER A N 1
ATOM 666 C CA . SER A 1 88 ? 11.017 2.650 6.233 1.00 94.62 88 SER A CA 1
ATOM 667 C C . SER A 1 88 ? 10.259 1.698 5.316 1.00 94.62 88 SER A C 1
ATOM 669 O O . SER A 1 88 ? 9.660 2.105 4.321 1.00 94.62 88 SER A O 1
ATOM 671 N N . HIS A 1 89 ? 10.232 0.435 5.735 1.00 94.75 89 HIS A N 1
ATOM 672 C CA . HIS A 1 89 ? 9.244 -0.555 5.328 1.00 94.75 89 HIS A CA 1
ATOM 673 C C . HIS A 1 89 ? 8.498 -1.016 6.576 1.00 94.75 89 HIS A C 1
ATOM 675 O O . HIS A 1 89 ? 9.129 -1.450 7.540 1.00 94.75 89 HIS A O 1
ATOM 681 N N . GLU A 1 90 ? 7.176 -0.943 6.551 1.00 94.56 90 GLU A N 1
ATOM 682 C CA . GLU A 1 90 ? 6.305 -1.403 7.626 1.00 94.56 90 GLU A CA 1
ATOM 683 C C . GLU A 1 90 ? 5.335 -2.450 7.078 1.00 94.56 90 GLU A C 1
ATOM 685 O O . GLU A 1 90 ? 4.757 -2.289 6.001 1.00 94.56 90 GLU A O 1
ATOM 690 N N . LEU A 1 91 ? 5.161 -3.542 7.821 1.00 94.25 91 LEU A N 1
ATOM 691 C CA . LEU A 1 91 ? 4.130 -4.527 7.531 1.00 94.25 91 LEU A CA 1
ATOM 692 C C . LEU A 1 91 ? 2.801 -4.025 8.103 1.00 94.25 91 LEU A C 1
ATOM 694 O O . LEU A 1 91 ? 2.632 -3.937 9.317 1.00 94.25 91 LEU A O 1
ATOM 698 N N . VAL A 1 92 ? 1.846 -3.761 7.223 1.00 95.62 92 VAL A N 1
ATOM 699 C CA . VAL A 1 92 ? 0.528 -3.216 7.563 1.00 95.62 92 VAL A CA 1
ATOM 700 C C . VAL A 1 92 ? -0.570 -4.230 7.252 1.00 95.62 92 VAL A C 1
ATOM 702 O O . VAL A 1 92 ? -0.348 -5.230 6.560 1.00 95.62 92 VAL A O 1
ATOM 705 N N . ILE A 1 93 ? -1.770 -3.990 7.777 1.00 94.75 93 ILE A N 1
ATOM 706 C CA . ILE A 1 93 ? -2.968 -4.725 7.360 1.00 94.75 93 ILE A CA 1
ATOM 707 C C . ILE A 1 93 ? -3.742 -3.828 6.403 1.00 94.75 93 ILE A C 1
ATOM 709 O O . ILE A 1 93 ? -4.276 -2.803 6.818 1.00 94.75 93 ILE A O 1
ATOM 713 N N . GLY A 1 94 ? -3.780 -4.207 5.132 1.00 92.81 94 GLY A N 1
ATOM 714 C CA . GLY A 1 94 ? -4.558 -3.515 4.116 1.00 92.81 94 GLY A CA 1
ATOM 715 C C . GLY A 1 94 ? -5.922 -4.165 3.940 1.00 92.81 94 GLY A C 1
ATOM 716 O O . GLY A 1 94 ? -6.079 -5.376 4.131 1.00 92.81 94 GLY A O 1
ATOM 717 N N . GLY A 1 95 ? -6.901 -3.380 3.518 1.00 90.69 95 GLY A N 1
ATOM 718 C CA . GLY A 1 95 ? -8.108 -3.933 2.935 1.00 90.69 95 GLY A CA 1
ATOM 719 C C . GLY A 1 95 ? -8.647 -3.085 1.806 1.00 90.69 95 GLY A C 1
ATOM 720 O O . GLY A 1 95 ? -8.476 -1.870 1.793 1.00 90.69 95 GLY A O 1
ATOM 721 N N . TYR A 1 96 ? -9.277 -3.750 0.851 1.00 89.00 96 TYR A N 1
ATOM 722 C CA . TYR A 1 96 ? -9.900 -3.128 -0.305 1.00 89.00 96 TYR A CA 1
ATOM 723 C C . TYR A 1 96 ? -11.058 -4.004 -0.768 1.00 89.00 96 TYR A C 1
ATOM 725 O O . TYR A 1 96 ? -10.928 -5.229 -0.800 1.00 89.00 96 TYR A O 1
ATOM 733 N N . GLU A 1 97 ? -12.204 -3.383 -1.043 1.00 86.88 97 GLU A N 1
ATOM 734 C CA . GLU A 1 97 ? -13.404 -4.051 -1.563 1.00 86.88 97 GLU A CA 1
ATOM 735 C C . GLU A 1 97 ? -13.801 -5.321 -0.781 1.00 86.88 97 GLU A C 1
ATOM 737 O O . GLU A 1 97 ? -14.176 -6.356 -1.329 1.00 86.88 97 GLU A O 1
ATOM 742 N N . GLY A 1 98 ? -13.737 -5.240 0.552 1.00 84.75 98 GLY A N 1
ATOM 743 C CA . GLY A 1 98 ? -14.154 -6.326 1.444 1.00 84.75 98 GLY A CA 1
ATOM 744 C C . GLY A 1 98 ? -13.125 -7.438 1.649 1.00 84.75 98 GLY A C 1
ATOM 745 O O . GLY A 1 98 ? -13.402 -8.385 2.385 1.00 84.75 98 GLY A O 1
ATOM 746 N N . ILE A 1 99 ? -11.933 -7.321 1.063 1.00 86.19 99 ILE A N 1
ATOM 747 C CA . ILE A 1 99 ? -10.831 -8.263 1.258 1.00 86.19 99 ILE A CA 1
ATOM 748 C C . ILE A 1 99 ? -9.785 -7.622 2.164 1.00 86.19 99 ILE A C 1
ATOM 750 O O . ILE A 1 99 ? -9.312 -6.527 1.882 1.00 86.19 99 ILE A O 1
ATOM 754 N N . THR A 1 100 ? -9.389 -8.329 3.223 1.00 89.25 100 THR A N 1
ATOM 755 C CA . THR A 1 100 ? -8.267 -7.951 4.092 1.00 89.25 100 THR A CA 1
ATOM 756 C C . THR A 1 100 ? -7.061 -8.839 3.801 1.00 89.25 100 THR A C 1
ATOM 758 O O . THR A 1 100 ? -7.170 -10.064 3.791 1.00 89.25 100 THR A O 1
ATOM 761 N N . THR A 1 101 ? -5.895 -8.226 3.617 1.00 88.06 101 THR A N 1
ATOM 762 C CA . THR A 1 101 ? -4.623 -8.905 3.336 1.00 88.06 101 THR A CA 1
ATOM 763 C C . THR A 1 101 ? -3.487 -8.212 4.093 1.00 88.06 101 THR A C 1
ATOM 765 O O . THR A 1 101 ? -3.552 -7.002 4.328 1.00 88.06 101 THR A O 1
ATOM 768 N N . PRO A 1 102 ? -2.398 -8.915 4.461 1.00 90.88 102 PRO A N 1
ATOM 769 C CA . PRO A 1 102 ? -1.139 -8.234 4.732 1.00 90.88 102 PRO A CA 1
ATOM 770 C C . PRO A 1 102 ? -0.779 -7.315 3.559 1.00 90.88 102 PRO A C 1
ATOM 772 O O . PRO A 1 102 ? -1.181 -7.561 2.418 1.00 90.88 102 PRO A O 1
ATOM 775 N N . SER A 1 103 ? -0.045 -6.246 3.832 1.00 93.31 103 SER A N 1
ATOM 776 C CA . SER A 1 103 ? 0.504 -5.315 2.841 1.00 93.31 103 SER A CA 1
ATOM 777 C C . SER A 1 103 ? 1.785 -4.696 3.390 1.00 93.31 103 SER A C 1
ATOM 779 O O . SER A 1 103 ? 2.107 -4.848 4.569 1.00 93.31 103 SER A O 1
ATOM 781 N N . ILE A 1 104 ? 2.545 -4.029 2.533 1.00 94.94 104 ILE A N 1
ATOM 782 C CA . ILE A 1 104 ? 3.733 -3.274 2.915 1.00 94.94 104 ILE A CA 1
ATOM 783 C C . ILE A 1 104 ? 3.438 -1.803 2.665 1.00 94.94 104 ILE A C 1
ATOM 785 O O . ILE A 1 104 ? 3.067 -1.428 1.555 1.00 94.94 104 ILE A O 1
ATOM 789 N N . SER A 1 105 ? 3.642 -0.989 3.695 1.00 96.06 105 SER A N 1
ATOM 790 C CA . SER A 1 105 ? 3.797 0.454 3.570 1.00 96.06 105 SER A CA 1
ATOM 791 C C . SER A 1 105 ? 5.284 0.766 3.461 1.00 96.06 105 SER A C 1
ATOM 793 O O . SER A 1 105 ? 6.088 0.325 4.285 1.00 96.06 105 SER A O 1
ATOM 795 N N . MET A 1 106 ? 5.675 1.504 2.430 1.00 96.81 106 MET A N 1
ATOM 796 C CA . MET A 1 106 ? 7.039 1.983 2.263 1.00 96.81 106 MET A CA 1
ATOM 797 C C . MET A 1 106 ? 7.038 3.502 2.183 1.00 96.81 106 MET A C 1
ATOM 799 O O . MET A 1 106 ? 6.475 4.075 1.252 1.00 96.81 106 MET A O 1
ATOM 803 N N . LYS A 1 107 ? 7.710 4.150 3.136 1.00 96.69 107 LYS A N 1
ATOM 804 C CA . LYS A 1 107 ? 7.861 5.608 3.162 1.00 96.69 107 LYS A CA 1
ATOM 805 C C . LYS A 1 107 ? 9.151 5.998 2.471 1.00 96.69 107 LYS A C 1
ATOM 807 O O . LYS A 1 107 ? 10.217 5.453 2.767 1.00 96.69 107 LYS A O 1
ATOM 812 N N . VAL A 1 108 ? 9.055 6.941 1.546 1.00 96.88 108 VAL A N 1
ATOM 813 C CA . VAL A 1 108 ? 10.174 7.395 0.727 1.00 96.88 108 VAL A CA 1
ATOM 814 C C . VAL A 1 108 ? 10.240 8.909 0.709 1.00 96.88 108 VAL A C 1
ATOM 816 O O . VAL A 1 108 ? 9.235 9.601 0.560 1.00 96.88 108 VAL A O 1
ATOM 819 N N . ARG A 1 109 ? 11.454 9.431 0.826 1.00 95.81 109 ARG A N 1
ATOM 820 C CA . ARG A 1 109 ? 11.735 10.853 0.697 1.00 95.81 109 ARG A CA 1
ATOM 821 C C . ARG A 1 109 ? 12.135 11.169 -0.729 1.00 95.81 109 ARG A C 1
ATOM 823 O O . ARG A 1 109 ? 13.127 10.640 -1.241 1.00 95.81 109 ARG A O 1
ATOM 830 N N . LEU A 1 110 ? 11.407 12.080 -1.356 1.00 94.50 110 LEU A N 1
ATOM 831 C CA . LEU A 1 110 ? 11.675 12.477 -2.731 1.00 94.50 110 LEU A CA 1
ATOM 832 C C . LEU A 1 110 ? 12.865 13.427 -2.821 1.00 94.50 110 LEU A C 1
ATOM 834 O O . LEU A 1 110 ? 13.182 14.167 -1.889 1.00 94.50 110 LEU A O 1
ATOM 838 N N . ASN A 1 111 ? 13.553 13.383 -3.956 1.00 93.19 111 ASN A N 1
ATOM 839 C CA . ASN A 1 111 ? 14.586 14.346 -4.284 1.00 93.19 111 ASN A CA 1
ATOM 840 C C . ASN A 1 111 ? 13.926 15.708 -4.588 1.00 93.19 111 ASN A C 1
ATOM 842 O O . ASN A 1 111 ? 13.071 15.776 -5.475 1.00 93.19 111 ASN A O 1
ATOM 846 N N . PRO A 1 112 ? 14.328 16.810 -3.922 1.00 89.62 112 PRO A N 1
ATOM 847 C CA . PRO A 1 112 ? 13.743 18.135 -4.149 1.00 89.62 112 PRO A CA 1
ATOM 848 C C . PRO A 1 112 ? 13.858 18.650 -5.591 1.00 89.62 112 PRO A C 1
ATOM 850 O O . PRO A 1 112 ? 13.130 19.561 -5.974 1.00 89.62 112 PRO A O 1
ATOM 853 N N . ALA A 1 113 ? 14.781 18.100 -6.388 1.00 89.69 113 ALA A N 1
ATOM 854 C CA . ALA A 1 113 ? 14.945 18.454 -7.797 1.00 89.69 113 ALA A CA 1
ATOM 855 C C . ALA A 1 113 ? 13.858 17.860 -8.715 1.00 89.69 113 ALA A C 1
ATOM 857 O O . ALA A 1 113 ? 13.760 18.260 -9.877 1.00 89.69 113 ALA A O 1
ATOM 858 N N . VAL A 1 114 ? 13.052 16.912 -8.226 1.00 89.88 114 VAL A N 1
ATOM 859 C CA . VAL A 1 114 ? 11.959 16.307 -8.994 1.00 89.88 114 VAL A CA 1
ATOM 860 C C . VAL A 1 114 ? 10.834 17.323 -9.144 1.00 89.88 114 VAL A C 1
ATOM 862 O O . VAL A 1 114 ? 10.207 17.717 -8.164 1.00 89.88 114 VAL A O 1
ATOM 865 N N . GLY A 1 115 ? 10.577 17.738 -10.387 1.00 85.69 115 GLY A N 1
ATOM 866 C CA . GLY A 1 115 ? 9.545 18.729 -10.694 1.00 85.69 115 GLY A CA 1
ATOM 867 C C . GLY A 1 115 ? 8.122 18.205 -10.481 1.00 85.69 115 GLY A C 1
ATOM 868 O O . GLY A 1 115 ? 7.363 18.804 -9.731 1.00 85.69 115 GLY A O 1
ATOM 869 N N . ASN A 1 116 ? 7.764 17.085 -11.123 1.00 89.00 116 ASN A N 1
ATOM 870 C CA . ASN A 1 116 ? 6.457 16.441 -10.956 1.00 89.00 116 ASN A CA 1
ATOM 871 C C . ASN A 1 116 ? 6.608 15.166 -10.116 1.00 89.00 116 ASN A C 1
ATOM 873 O O . ASN A 1 116 ? 6.894 14.087 -10.637 1.00 89.00 116 ASN A O 1
ATOM 877 N N . LYS A 1 117 ? 6.454 15.328 -8.801 1.00 89.94 117 LYS A N 1
ATOM 878 C CA . LYS A 1 117 ? 6.646 14.271 -7.803 1.00 89.94 117 LYS A CA 1
ATOM 879 C C . LYS A 1 117 ? 5.633 13.141 -7.955 1.00 89.94 117 LYS A C 1
ATOM 881 O O . LYS A 1 117 ? 6.039 11.982 -7.959 1.00 89.94 117 LYS A O 1
ATOM 886 N N . MET A 1 118 ? 4.354 13.469 -8.142 1.00 91.62 118 MET A N 1
ATOM 887 C CA . MET A 1 118 ? 3.307 12.456 -8.263 1.00 91.62 118 MET A CA 1
ATOM 888 C C . MET A 1 118 ? 3.492 11.597 -9.515 1.00 91.62 118 MET A C 1
ATOM 890 O O . MET A 1 118 ? 3.515 10.378 -9.406 1.00 91.62 118 MET A O 1
ATOM 894 N N . ALA A 1 119 ? 3.738 12.200 -10.683 1.00 92.19 119 ALA A N 1
ATOM 895 C CA . ALA A 1 119 ? 3.963 11.427 -11.909 1.00 92.19 119 ALA A CA 1
ATOM 896 C C . ALA A 1 119 ? 5.214 10.531 -11.817 1.00 92.19 119 ALA A C 1
ATOM 898 O O . ALA A 1 119 ? 5.219 9.398 -12.305 1.00 92.19 119 ALA A O 1
ATOM 899 N N . ALA A 1 120 ? 6.279 11.012 -11.167 1.00 94.06 120 ALA A N 1
ATOM 900 C CA . ALA A 1 120 ? 7.476 10.204 -10.951 1.00 94.06 120 ALA A CA 1
ATOM 901 C C . ALA A 1 120 ? 7.195 9.011 -10.020 1.00 94.06 120 ALA A C 1
ATOM 903 O O . ALA A 1 120 ? 7.624 7.889 -10.293 1.00 94.06 120 ALA A O 1
ATOM 904 N N . MET A 1 121 ? 6.416 9.228 -8.959 1.00 95.38 121 MET A N 1
ATOM 905 C CA . MET A 1 121 ? 5.992 8.167 -8.046 1.00 95.38 121 MET A CA 1
ATOM 906 C C . MET A 1 121 ? 5.021 7.178 -8.689 1.00 95.38 121 MET A C 1
ATOM 908 O O . MET A 1 121 ? 5.169 5.977 -8.479 1.00 95.38 121 MET A O 1
ATOM 912 N N . GLU A 1 122 ? 4.096 7.645 -9.525 1.00 95.19 122 GLU A N 1
ATOM 913 C CA . GLU A 1 122 ? 3.215 6.799 -10.333 1.00 95.19 122 GLU A CA 1
ATOM 914 C C . GLU A 1 122 ? 4.026 5.898 -11.275 1.00 95.19 122 GLU A C 1
ATOM 916 O O . GLU A 1 122 ? 3.770 4.698 -11.356 1.00 95.19 122 GLU A O 1
ATOM 921 N N . THR A 1 123 ? 5.076 6.434 -11.906 1.00 96.31 123 THR A N 1
ATOM 922 C CA . THR A 1 123 ? 6.003 5.661 -12.753 1.00 96.31 123 THR A CA 1
ATOM 923 C C . THR A 1 123 ? 6.707 4.555 -11.952 1.00 96.31 123 THR A C 1
ATOM 925 O O . THR A 1 123 ? 6.817 3.415 -12.412 1.00 96.31 123 THR A O 1
ATOM 928 N N . ILE A 1 124 ? 7.159 4.856 -10.728 1.00 96.81 124 ILE A N 1
ATOM 929 C CA . ILE A 1 124 ? 7.789 3.872 -9.831 1.00 96.81 124 ILE A CA 1
ATOM 930 C C . ILE A 1 124 ? 6.772 2.813 -9.382 1.00 96.81 124 ILE A C 1
ATOM 932 O O . ILE A 1 124 ? 7.073 1.618 -9.445 1.00 96.81 124 ILE A O 1
ATOM 936 N N . ALA A 1 125 ? 5.564 3.219 -8.981 1.00 96.00 125 ALA A N 1
ATOM 937 C CA . ALA A 1 125 ? 4.483 2.306 -8.610 1.00 96.00 125 ALA A CA 1
ATOM 938 C C . ALA A 1 125 ? 4.069 1.400 -9.768 1.00 96.00 125 ALA A C 1
ATOM 940 O O . ALA A 1 125 ? 3.870 0.209 -9.554 1.00 96.00 125 ALA A O 1
ATOM 941 N N . ALA A 1 126 ? 3.996 1.915 -10.994 1.00 96.31 126 ALA A N 1
ATOM 942 C CA . ALA A 1 126 ? 3.692 1.111 -12.169 1.00 96.31 126 ALA A CA 1
ATOM 943 C C . ALA A 1 126 ? 4.779 0.062 -12.441 1.00 96.31 126 ALA A C 1
ATOM 945 O O . ALA A 1 126 ? 4.472 -1.093 -12.741 1.00 96.31 126 ALA A O 1
ATOM 946 N N . ALA A 1 127 ? 6.054 0.421 -12.265 1.00 96.12 127 ALA A N 1
ATOM 947 C CA . ALA A 1 127 ? 7.144 -0.542 -12.350 1.00 96.12 127 ALA A CA 1
ATOM 948 C C . ALA A 1 127 ? 7.027 -1.624 -11.261 1.00 96.12 127 ALA A C 1
ATOM 950 O O . ALA A 1 127 ? 7.185 -2.811 -11.562 1.00 96.12 127 ALA A O 1
ATOM 951 N N . MET A 1 128 ? 6.689 -1.234 -10.025 1.00 95.69 128 MET A N 1
ATOM 952 C CA . MET A 1 128 ? 6.412 -2.164 -8.925 1.00 95.69 128 MET A CA 1
ATOM 953 C C . MET A 1 128 ? 5.234 -3.087 -9.223 1.00 95.69 128 MET A C 1
ATOM 955 O O . MET A 1 128 ? 5.384 -4.305 -9.135 1.00 95.69 128 MET A O 1
ATOM 959 N N . GLY A 1 129 ? 4.102 -2.536 -9.657 1.00 94.81 129 GLY A N 1
ATOM 960 C CA . GLY A 1 129 ? 2.911 -3.289 -10.036 1.00 94.81 129 GLY A CA 1
ATOM 961 C C . GLY A 1 129 ? 3.200 -4.276 -11.162 1.00 94.81 129 GLY A C 1
ATOM 962 O O . GLY A 1 129 ? 2.799 -5.438 -11.092 1.00 94.81 129 GLY A O 1
ATOM 963 N N . TYR A 1 130 ? 4.013 -3.874 -12.143 1.00 94.75 130 TYR A N 1
ATOM 964 C CA . TYR A 1 130 ? 4.480 -4.767 -13.193 1.00 94.75 130 TYR A CA 1
ATOM 965 C C . TYR A 1 130 ? 5.292 -5.940 -12.637 1.00 94.75 130 TYR A C 1
ATOM 967 O O . TYR A 1 130 ? 5.009 -7.093 -12.981 1.00 94.75 130 TYR A O 1
ATOM 975 N N . PHE A 1 131 ? 6.332 -5.700 -11.833 1.00 90.81 131 PHE A N 1
ATOM 976 C CA . PHE A 1 131 ? 7.215 -6.798 -11.434 1.00 90.81 131 PHE A CA 1
ATOM 977 C C . PHE A 1 131 ? 6.625 -7.673 -10.321 1.00 90.81 131 PHE A C 1
ATOM 979 O O . PHE A 1 131 ? 6.906 -8.871 -10.326 1.00 90.81 131 PHE A O 1
ATOM 986 N N . TYR A 1 132 ? 5.773 -7.125 -9.447 1.00 94.06 132 TYR A N 1
ATOM 987 C CA . TYR A 1 132 ? 4.989 -7.891 -8.470 1.00 94.06 132 TYR A CA 1
ATOM 988 C C . TYR A 1 132 ? 3.725 -8.526 -9.053 1.00 94.06 132 TYR A C 1
ATOM 990 O O . TYR A 1 132 ? 3.112 -9.373 -8.408 1.00 94.06 132 TYR A O 1
ATOM 998 N N . ILE A 1 133 ? 3.361 -8.174 -10.290 1.00 94.62 133 ILE A N 1
ATOM 999 C CA . ILE A 1 133 ? 2.170 -8.693 -10.969 1.00 94.62 133 ILE A CA 1
ATOM 1000 C C . ILE A 1 133 ? 0.898 -8.355 -10.165 1.00 94.62 133 ILE A C 1
ATOM 1002 O O . ILE A 1 133 ? -0.005 -9.173 -9.983 1.00 94.62 133 ILE A O 1
ATOM 1006 N N . GLN A 1 134 ? 0.855 -7.142 -9.621 1.00 90.75 134 GLN A N 1
ATOM 1007 C CA . GLN A 1 134 ? -0.283 -6.648 -8.857 1.00 90.75 134 GLN A CA 1
ATOM 1008 C C . GLN A 1 134 ? -1.285 -5.962 -9.760 1.00 90.75 134 GLN A C 1
ATOM 1010 O O . GLN A 1 134 ? -0.908 -5.370 -10.761 1.00 90.75 134 GLN A O 1
ATOM 1015 N N . ASP A 1 135 ? -2.555 -5.998 -9.386 1.00 85.00 135 ASP A N 1
ATOM 1016 C CA . ASP A 1 135 ? -3.584 -5.229 -10.081 1.00 85.00 135 ASP A CA 1
ATOM 1017 C C . ASP A 1 135 ? -3.305 -3.730 -10.002 1.00 85.00 135 ASP A C 1
ATOM 1019 O O . ASP A 1 135 ? -3.521 -3.006 -10.965 1.00 85.00 135 ASP A O 1
ATOM 1023 N N . SER A 1 136 ? -2.747 -3.290 -8.876 1.00 85.81 136 SER A N 1
ATOM 1024 C CA . SER A 1 136 ? -2.449 -1.896 -8.598 1.00 85.81 136 SER A CA 1
ATOM 1025 C C . SER A 1 136 ? -1.475 -1.731 -7.431 1.00 85.81 136 SER A C 1
ATOM 1027 O O . SER A 1 136 ? -1.259 -2.639 -6.619 1.00 85.81 136 SER A O 1
ATOM 1029 N N . VAL A 1 137 ? -0.880 -0.542 -7.360 1.00 92.69 137 VAL A N 1
ATOM 1030 C CA . VAL A 1 137 ? -0.008 -0.084 -6.273 1.00 92.69 137 VAL A CA 1
ATOM 1031 C C . VAL A 1 137 ? -0.467 1.310 -5.870 1.00 92.69 137 VAL A C 1
ATOM 1033 O O . VAL A 1 137 ? -0.582 2.176 -6.730 1.00 92.69 137 VAL A O 1
ATOM 1036 N N . LEU A 1 138 ? -0.730 1.536 -4.585 1.00 93.81 138 LEU A N 1
ATOM 1037 C CA . LEU A 1 138 ? -1.200 2.827 -4.090 1.00 93.81 138 LEU A CA 1
ATOM 1038 C C . LEU A 1 138 ? -0.025 3.732 -3.738 1.00 93.81 138 LEU A C 1
ATOM 1040 O O . LEU A 1 138 ? 0.859 3.349 -2.978 1.00 93.81 138 LEU A O 1
ATOM 1044 N N . ILE A 1 139 ? -0.051 4.946 -4.271 1.00 95.56 139 ILE A N 1
ATOM 1045 C CA . ILE A 1 139 ? 0.821 6.051 -3.889 1.00 95.56 139 ILE A CA 1
ATOM 1046 C C . ILE A 1 139 ? 0.005 7.057 -3.095 1.00 95.56 139 ILE A C 1
ATOM 1048 O O . ILE A 1 139 ? -1.093 7.417 -3.514 1.00 95.56 139 ILE A O 1
ATOM 1052 N N . ILE A 1 140 ? 0.568 7.543 -1.993 1.00 94.88 140 ILE A N 1
ATOM 1053 C CA . ILE A 1 140 ? 0.040 8.667 -1.221 1.00 94.88 140 ILE A CA 1
ATOM 1054 C C . ILE A 1 140 ? 1.170 9.682 -1.060 1.00 94.88 140 ILE A C 1
ATOM 1056 O O . ILE A 1 140 ? 2.208 9.370 -0.479 1.00 94.88 140 ILE A O 1
ATOM 1060 N N . CYS A 1 141 ? 0.988 10.894 -1.567 1.00 93.31 141 CYS A N 1
ATOM 1061 C CA . CYS A 1 141 ? 1.923 11.999 -1.383 1.00 93.31 141 CYS A CA 1
ATOM 1062 C C . CYS A 1 141 ? 1.239 13.171 -0.665 1.00 93.31 141 CYS A C 1
ATOM 1064 O O . CYS A 1 141 ? 0.010 13.289 -0.703 1.00 93.31 141 CYS A O 1
ATOM 1066 N N . PRO A 1 142 ? 2.011 14.057 -0.015 1.00 89.31 142 PRO A N 1
ATOM 1067 C CA . PRO A 1 142 ? 1.488 15.326 0.468 1.00 89.31 142 PRO A CA 1
ATOM 1068 C C . PRO A 1 142 ? 0.878 16.124 -0.691 1.00 89.31 142 PRO A C 1
ATOM 1070 O O . PRO A 1 142 ? 1.467 16.159 -1.768 1.00 89.31 142 PRO A O 1
ATOM 1073 N N . ASP A 1 143 ? -0.272 16.754 -0.437 1.00 84.19 143 ASP A N 1
ATOM 1074 C CA . ASP A 1 143 ? -0.951 17.667 -1.371 1.00 84.19 143 ASP A CA 1
ATOM 1075 C C . ASP A 1 143 ? 0.013 18.776 -1.825 1.00 84.19 143 ASP A C 1
ATOM 1077 O O . ASP A 1 143 ? 0.560 19.513 -0.992 1.00 84.19 143 ASP A O 1
ATOM 1081 N N . ASP A 1 144 ? 0.228 18.889 -3.138 1.00 78.62 144 ASP A N 1
ATOM 1082 C CA . ASP A 1 144 ? 1.086 19.923 -3.730 1.00 78.62 144 ASP A CA 1
ATOM 1083 C C . ASP A 1 144 ? 0.378 21.287 -3.899 1.00 78.62 144 ASP A C 1
ATOM 1085 O O . ASP A 1 144 ? 0.992 22.284 -4.303 1.00 78.62 144 ASP A O 1
ATOM 1089 N N . GLY A 1 145 ? -0.905 21.353 -3.532 1.00 74.19 145 GLY A N 1
ATOM 1090 C CA . GLY A 1 145 ? -1.756 22.533 -3.590 1.00 74.19 145 GLY A CA 1
ATOM 1091 C C . GLY A 1 145 ? -2.398 22.774 -4.958 1.00 74.19 145 GLY A C 1
ATOM 1092 O O . GLY A 1 145 ? -3.129 23.763 -5.106 1.00 74.19 145 GLY A O 1
ATOM 1093 N N . GLN A 1 146 ? -2.148 21.921 -5.955 1.00 68.50 146 GLN A N 1
ATOM 1094 C CA . GLN A 1 146 ? -2.841 21.940 -7.238 1.00 68.50 146 GLN A CA 1
ATOM 1095 C C . GLN A 1 146 ? -4.024 20.985 -7.190 1.00 68.50 146 GLN A C 1
ATOM 1097 O O . GLN A 1 146 ? -3.858 19.789 -7.011 1.00 68.50 146 GLN A O 1
ATOM 1102 N N . VAL A 1 147 ? -5.231 21.519 -7.399 1.00 63.12 147 VAL A N 1
ATOM 1103 C CA . VAL A 1 147 ? -6.429 20.678 -7.385 1.00 63.12 147 VAL A CA 1
ATOM 1104 C C . VAL A 1 147 ? -6.428 19.751 -8.596 1.00 63.12 147 VAL A C 1
ATOM 1106 O O . VAL A 1 147 ? -6.681 20.209 -9.715 1.00 63.12 147 VAL A O 1
ATOM 1109 N N . ASN A 1 148 ? -6.197 18.464 -8.363 1.00 68.50 148 ASN A N 1
ATOM 1110 C CA . ASN A 1 148 ? -6.153 17.427 -9.381 1.00 68.50 148 ASN A CA 1
ATOM 1111 C C . ASN A 1 148 ? -7.294 16.414 -9.188 1.00 68.50 148 ASN A C 1
ATOM 1113 O O . ASN A 1 148 ? -8.015 16.388 -8.192 1.00 68.50 148 ASN A O 1
ATOM 1117 N N . VAL A 1 149 ? -7.496 15.554 -10.191 1.00 68.25 149 VAL A N 1
ATOM 1118 C CA . VAL A 1 149 ? -8.477 14.449 -10.111 1.00 68.25 149 VAL A CA 1
ATOM 1119 C C . VAL A 1 149 ? -8.082 13.378 -9.087 1.00 68.25 149 VAL A C 1
ATOM 1121 O O . VAL A 1 149 ? -8.903 12.543 -8.720 1.00 68.25 149 VAL A O 1
ATOM 1124 N N . THR A 1 150 ? -6.824 13.407 -8.658 1.00 77.12 150 THR A N 1
ATOM 1125 C CA . THR A 1 150 ? -6.173 12.490 -7.723 1.00 77.12 150 THR A CA 1
ATOM 1126 C C . THR A 1 150 ? -6.253 12.944 -6.271 1.00 77.12 150 THR A C 1
ATOM 1128 O O . THR A 1 150 ? -5.793 12.225 -5.388 1.00 77.12 150 THR A O 1
ATOM 1131 N N . ASP A 1 151 ? -6.801 14.126 -5.999 1.00 81.06 151 ASP A N 1
ATOM 1132 C CA . ASP A 1 151 ? -6.841 14.645 -4.641 1.00 81.06 151 ASP A CA 1
ATOM 1133 C C . ASP A 1 151 ? -7.836 13.853 -3.791 1.00 81.06 151 ASP A C 1
ATOM 1135 O O . ASP A 1 151 ? -8.977 13.572 -4.182 1.00 81.06 151 ASP A O 1
ATOM 1139 N N . SER A 1 152 ? -7.423 13.533 -2.574 1.00 90.75 152 SER A N 1
ATOM 1140 C CA . SER A 1 152 ? -8.235 12.835 -1.586 1.00 90.75 152 SER A CA 1
ATOM 1141 C C . SER A 1 152 ? -7.963 13.372 -0.185 1.00 90.75 152 SER A C 1
ATOM 1143 O O . SER A 1 152 ? -7.014 14.112 0.075 1.00 90.75 152 SER A O 1
ATOM 1145 N N . TYR A 1 153 ? -8.825 13.003 0.751 1.00 93.12 153 TYR A N 1
ATOM 1146 C CA . TYR A 1 153 ? -8.549 13.139 2.170 1.00 93.12 153 TYR A CA 1
ATOM 1147 C C . TYR A 1 153 ? -8.124 11.789 2.727 1.00 93.12 153 TYR A C 1
ATOM 1149 O O . TYR A 1 153 ? -8.825 10.795 2.552 1.00 93.12 153 TYR A O 1
ATOM 1157 N N . SER A 1 154 ? -7.002 11.774 3.437 1.00 95.00 154 SER A N 1
ATOM 1158 C CA . SER A 1 154 ? -6.649 10.672 4.320 1.00 95.00 154 SER A CA 1
ATOM 1159 C C . SER A 1 154 ? -7.234 10.954 5.697 1.00 95.00 154 SER A C 1
ATOM 1161 O O . SER A 1 154 ? -6.969 11.999 6.303 1.00 95.00 154 SER A O 1
ATOM 1163 N N . PHE A 1 155 ? -8.065 10.034 6.173 1.00 97.38 155 PHE A N 1
ATOM 1164 C CA . PHE A 1 155 ? -8.584 10.025 7.530 1.00 97.38 155 PHE A CA 1
ATOM 1165 C C . PHE A 1 155 ? -7.750 9.069 8.367 1.00 97.38 155 PHE A C 1
ATOM 1167 O O . PHE A 1 155 ? -7.660 7.894 8.025 1.00 97.38 155 PHE A O 1
ATOM 1174 N N . SER A 1 156 ? -7.203 9.555 9.478 1.00 97.62 156 SER A N 1
ATOM 1175 C CA . SER A 1 156 ? -6.502 8.740 10.471 1.00 97.62 156 SER A CA 1
ATOM 1176 C C . SER A 1 156 ? -7.350 8.636 11.731 1.00 97.62 156 SER A C 1
ATOM 1178 O O . SER A 1 156 ? -7.728 9.650 12.330 1.00 97.62 156 SER A O 1
ATOM 1180 N N . LEU A 1 157 ? -7.663 7.401 12.109 1.00 97.94 157 LEU A N 1
ATOM 1181 C CA . LEU A 1 157 ? -8.468 7.040 13.261 1.00 97.94 157 LEU A CA 1
ATOM 1182 C C . LEU A 1 157 ? -7.572 6.365 14.301 1.00 97.94 157 LEU A C 1
ATOM 1184 O O . LEU A 1 157 ? -6.892 5.385 13.998 1.00 97.94 157 LEU A O 1
ATOM 1188 N N . GLU A 1 158 ? -7.578 6.901 15.520 1.00 97.75 158 GLU A N 1
ATOM 1189 C CA . GLU A 1 158 ? -6.669 6.493 16.598 1.00 97.75 158 GLU A CA 1
ATOM 1190 C C . GLU A 1 158 ? -7.415 6.366 17.927 1.00 97.75 158 GLU A C 1
ATOM 1192 O O . GLU A 1 158 ? -8.362 7.111 18.207 1.00 97.75 158 GLU A O 1
ATOM 1197 N N . ASP A 1 159 ? -6.982 5.431 18.768 1.00 96.44 159 ASP A N 1
ATOM 1198 C CA . ASP A 1 159 ? -7.552 5.242 20.098 1.00 96.44 159 ASP A CA 1
ATOM 1199 C C . ASP A 1 159 ? -7.237 6.429 21.025 1.00 96.44 159 ASP A C 1
ATOM 1201 O O . ASP A 1 159 ? -6.096 6.833 21.223 1.00 96.44 159 ASP A O 1
ATOM 1205 N N . THR A 1 160 ? -8.283 6.978 21.639 1.00 96.19 160 THR A N 1
ATOM 1206 C CA . THR A 1 160 ? -8.231 8.077 22.627 1.00 96.19 160 THR A CA 1
ATOM 1207 C C . THR A 1 160 ? -8.981 7.730 23.924 1.00 96.19 160 THR A C 1
ATOM 1209 O O . THR A 1 160 ? -9.097 8.543 24.851 1.00 96.19 160 THR A O 1
ATOM 1212 N N . GLY A 1 161 ? -9.557 6.526 23.975 1.00 92.56 161 GLY A N 1
ATOM 1213 C CA . GLY A 1 161 ? -10.224 5.948 25.139 1.00 92.56 161 GLY A CA 1
ATOM 1214 C C . GLY A 1 161 ? -9.247 5.354 26.149 1.00 92.56 161 GLY A C 1
ATOM 1215 O O . GLY A 1 161 ? -8.032 5.447 26.003 1.00 92.56 161 GLY A O 1
ATOM 1216 N N . GLU A 1 162 ? -9.800 4.736 27.188 1.00 94.00 162 GLU A N 1
ATOM 1217 C CA . GLU A 1 162 ? -9.011 4.003 28.186 1.00 94.00 162 GLU A CA 1
ATOM 1218 C C . GLU A 1 162 ? -8.675 2.582 27.718 1.00 94.00 162 GLU A C 1
ATOM 1220 O O . GLU A 1 162 ? -7.681 2.004 28.161 1.00 94.00 162 GLU A O 1
ATOM 1225 N N . LYS A 1 163 ? -9.490 2.015 26.817 1.00 95.19 163 LYS A N 1
ATOM 1226 C CA . LYS A 1 163 ? -9.249 0.711 26.196 1.00 95.19 163 LYS A CA 1
ATOM 1227 C C . LYS A 1 163 ? -8.919 0.869 24.712 1.00 95.19 163 LYS A C 1
ATOM 1229 O O . LYS A 1 163 ? -9.668 1.560 24.019 1.00 95.19 163 LYS A O 1
ATOM 1234 N N . PRO A 1 164 ? -7.859 0.201 24.220 1.00 94.88 164 PRO A N 1
ATOM 1235 C CA . PRO A 1 164 ? -7.561 0.184 22.799 1.00 94.88 164 PRO A CA 1
ATOM 1236 C C . PRO A 1 164 ? -8.623 -0.631 22.066 1.00 94.88 164 PRO A C 1
ATOM 1238 O O . PRO A 1 164 ? -9.000 -1.724 22.505 1.00 94.88 164 PRO A O 1
ATOM 1241 N N . PHE A 1 165 ? -9.100 -0.100 20.951 1.00 96.00 165 PHE A N 1
ATOM 1242 C CA . PHE A 1 165 ? -9.934 -0.827 20.017 1.00 96.00 165 PHE A CA 1
ATOM 1243 C C . PHE A 1 165 ? -9.134 -1.253 18.797 1.00 96.00 165 PHE A C 1
ATOM 1245 O O . PHE A 1 165 ? -9.280 -2.402 18.394 1.00 96.00 165 PHE A O 1
ATOM 1252 N N . PHE A 1 166 ? -8.285 -0.395 18.230 1.00 96.69 166 PHE A N 1
ATOM 1253 C CA . PHE A 1 166 ? -7.523 -0.750 17.041 1.00 96.69 166 PHE A CA 1
ATOM 1254 C C . PHE A 1 166 ? -6.380 -1.705 17.389 1.00 96.69 166 PHE A C 1
ATOM 1256 O O . PHE A 1 166 ? -5.398 -1.361 18.039 1.00 96.69 166 PHE A O 1
ATOM 1263 N N . THR A 1 167 ? -6.559 -2.948 16.953 1.00 94.88 167 THR A N 1
ATOM 1264 C CA . THR A 1 167 ? -5.619 -4.065 17.066 1.00 94.88 167 THR A CA 1
ATOM 1265 C C . THR A 1 167 ? -5.622 -4.841 15.749 1.00 94.88 167 THR A C 1
ATOM 1267 O O . THR A 1 167 ? -6.500 -4.629 14.907 1.00 94.88 167 THR A O 1
ATOM 1270 N N . ASP A 1 168 ? -4.694 -5.789 15.589 1.00 91.69 168 ASP A N 1
ATOM 1271 C CA . ASP A 1 168 ? -4.650 -6.690 14.426 1.00 91.69 168 ASP A CA 1
ATOM 1272 C C . ASP A 1 168 ? -5.992 -7.403 14.170 1.00 91.69 168 ASP A C 1
ATOM 1274 O O . ASP A 1 168 ? -6.376 -7.591 13.016 1.00 91.69 168 ASP A O 1
ATOM 1278 N N . ASP A 1 169 ? -6.726 -7.743 15.235 1.00 92.25 169 ASP A N 1
ATOM 1279 C CA . ASP A 1 169 ? -8.007 -8.451 15.151 1.00 92.25 169 ASP A CA 1
ATOM 1280 C C . ASP A 1 169 ? -9.191 -7.508 14.889 1.00 92.25 169 ASP A C 1
ATOM 1282 O O . ASP A 1 169 ? -10.149 -7.871 14.206 1.00 92.25 169 ASP A O 1
ATOM 1286 N N . ASN A 1 170 ? -9.140 -6.284 15.417 1.00 95.56 170 ASN A N 1
ATOM 1287 C CA . ASN A 1 170 ? -10.278 -5.366 15.399 1.00 95.56 170 ASN A CA 1
ATOM 1288 C C . ASN A 1 170 ? -10.265 -4.382 14.226 1.00 95.56 170 ASN A C 1
ATOM 1290 O O . ASN A 1 170 ? -11.333 -3.918 13.826 1.00 95.56 170 ASN A O 1
ATOM 1294 N N . ALA A 1 171 ? -9.106 -4.065 13.643 1.00 95.88 171 ALA A N 1
ATOM 1295 C CA . ALA A 1 171 ? -9.055 -3.222 12.449 1.00 95.88 171 ALA A CA 1
ATOM 1296 C C . ALA A 1 171 ? -9.869 -3.819 11.275 1.00 95.88 171 ALA A C 1
ATOM 1298 O O . ALA A 1 171 ? -10.689 -3.095 10.703 1.00 95.88 171 ALA A O 1
ATOM 1299 N N . PRO A 1 172 ? -9.778 -5.133 10.967 1.00 95.06 172 PRO A N 1
ATOM 1300 C CA . PRO A 1 172 ? -10.661 -5.764 9.981 1.00 95.06 172 PRO A CA 1
ATOM 1301 C C . PRO A 1 172 ? -12.148 -5.715 10.370 1.00 95.06 172 PRO A C 1
ATOM 1303 O O . PRO A 1 172 ? -13.011 -5.564 9.506 1.00 95.06 172 PRO A O 1
ATOM 1306 N N . LEU A 1 173 ? -12.476 -5.798 11.666 1.00 95.19 173 LEU A N 1
ATOM 1307 C CA . LEU A 1 173 ? -13.862 -5.671 12.135 1.00 95.19 173 LEU A CA 1
ATOM 1308 C C . LEU A 1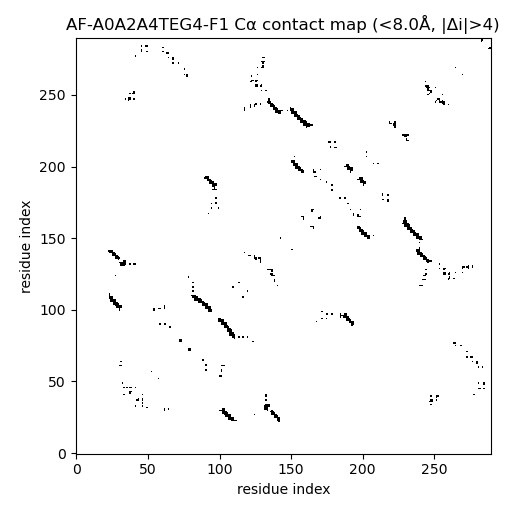 173 ? -14.409 -4.259 11.908 1.00 95.19 173 LEU A C 1
ATOM 1310 O O . LEU A 1 173 ? -15.550 -4.113 11.474 1.00 95.19 173 LEU A O 1
ATOM 1314 N N . PHE A 1 174 ? -13.601 -3.223 12.152 1.00 96.62 174 PHE A N 1
ATOM 1315 C CA . PHE A 1 174 ? -13.977 -1.840 11.859 1.00 96.62 174 PHE A CA 1
ATOM 1316 C C . PHE A 1 174 ? -14.261 -1.637 10.373 1.00 96.62 174 PHE A C 1
ATOM 1318 O O . PHE A 1 174 ? -15.265 -1.024 10.015 1.00 96.62 174 PHE A O 1
ATOM 1325 N N . PHE A 1 175 ? -13.429 -2.218 9.507 1.00 96.44 175 PHE A N 1
ATOM 1326 C CA . PHE A 1 175 ? -13.676 -2.209 8.070 1.00 96.44 175 PHE A CA 1
ATOM 1327 C C . PHE A 1 175 ? -15.000 -2.904 7.711 1.00 96.44 175 PHE A C 1
ATOM 1329 O O . PHE A 1 175 ? -15.784 -2.376 6.928 1.00 96.44 175 PHE A O 1
ATOM 1336 N N . GLY A 1 176 ? -15.328 -4.024 8.364 1.00 96.19 176 GLY A N 1
ATOM 1337 C CA . GLY A 1 176 ? -16.642 -4.663 8.240 1.00 96.19 176 GLY A CA 1
ATOM 1338 C C . GLY A 1 176 ? -17.813 -3.759 8.658 1.00 96.19 176 GLY A C 1
ATOM 1339 O O . GLY A 1 176 ? -18.854 -3.752 7.999 1.00 96.19 176 GLY A O 1
ATOM 1340 N N . LEU A 1 177 ? -17.646 -2.951 9.711 1.00 96.06 177 LEU A N 1
ATOM 1341 C CA . LEU A 1 177 ? -18.644 -1.951 10.111 1.00 96.06 177 LEU A CA 1
ATOM 1342 C C . LEU A 1 177 ? -18.797 -0.846 9.061 1.00 96.06 177 LEU A C 1
ATOM 1344 O O . LEU A 1 177 ? -19.923 -0.428 8.794 1.00 96.06 177 LEU A O 1
ATOM 1348 N N . MET A 1 178 ? -17.695 -0.402 8.445 1.00 95.75 178 MET A N 1
ATOM 1349 C CA . MET A 1 178 ? -17.734 0.551 7.331 1.00 95.75 178 MET A CA 1
ATOM 1350 C C . MET A 1 178 ? -18.533 -0.016 6.158 1.00 95.75 178 MET A C 1
ATOM 1352 O O . MET A 1 178 ? -19.482 0.625 5.720 1.00 95.75 178 MET A O 1
ATOM 1356 N N . ILE A 1 179 ? -18.237 -1.243 5.721 1.00 96.06 179 ILE A N 1
ATOM 1357 C CA . ILE A 1 179 ? -18.977 -1.923 4.642 1.00 96.06 179 ILE A CA 1
ATOM 1358 C C . ILE A 1 179 ? -20.478 -1.981 4.955 1.00 96.06 179 ILE A C 1
ATOM 1360 O O . ILE A 1 179 ? -21.310 -1.698 4.094 1.00 96.06 179 ILE A O 1
ATOM 1364 N N . GLY A 1 180 ? -20.842 -2.308 6.199 1.00 95.88 180 GLY A N 1
ATOM 1365 C CA . GLY A 1 180 ? -22.237 -2.308 6.639 1.00 95.88 180 GLY A CA 1
ATOM 1366 C C . GLY A 1 180 ? -22.888 -0.922 6.590 1.00 95.88 180 GLY A C 1
ATOM 1367 O O . GLY A 1 180 ? -24.043 -0.803 6.184 1.00 95.88 180 GLY A O 1
ATOM 1368 N N . ALA A 1 181 ? -22.158 0.129 6.969 1.00 95.06 181 ALA A N 1
ATOM 1369 C CA . ALA A 1 181 ? -22.662 1.500 6.981 1.00 95.06 181 ALA A CA 1
ATOM 1370 C C . ALA A 1 181 ? -22.819 2.101 5.573 1.00 95.06 181 ALA A C 1
ATOM 1372 O O . ALA A 1 181 ? -23.779 2.830 5.334 1.00 95.06 181 ALA A O 1
ATOM 1373 N N . PHE A 1 182 ? -21.923 1.759 4.645 1.00 93.31 182 PHE A N 1
ATOM 1374 C CA . PHE A 1 182 ? -21.999 2.152 3.233 1.00 93.31 182 PHE A CA 1
ATOM 1375 C C . PHE A 1 182 ? -22.861 1.206 2.382 1.00 93.31 182 PHE A C 1
ATOM 1377 O O . PHE A 1 182 ? -23.069 1.457 1.198 1.00 93.31 182 PHE A O 1
ATOM 1384 N N . ASN A 1 183 ? -23.408 0.139 2.980 1.00 93.00 183 ASN A N 1
ATOM 1385 C CA . ASN A 1 183 ? -24.224 -0.873 2.305 1.00 93.00 183 ASN A CA 1
ATOM 1386 C C . ASN A 1 183 ? -23.513 -1.529 1.101 1.00 93.00 183 ASN A C 1
ATOM 1388 O O . ASN A 1 183 ? -24.142 -1.873 0.099 1.00 93.00 183 ASN A O 1
ATOM 1392 N N . GLY A 1 184 ? -22.198 -1.705 1.201 1.00 91.06 184 GLY A N 1
ATOM 1393 C CA . GLY A 1 184 ? -21.381 -2.275 0.139 1.00 91.06 184 GLY A CA 1
ATOM 1394 C C . GLY A 1 184 ? -19.887 -2.045 0.367 1.00 91.06 184 GLY A C 1
ATOM 1395 O O . GLY A 1 184 ? -19.514 -1.166 1.145 1.00 91.06 184 GLY A O 1
ATOM 1396 N N . PRO A 1 185 ? -19.025 -2.856 -0.267 1.00 89.69 185 PRO A N 1
ATOM 1397 C CA . PRO A 1 185 ? -17.578 -2.704 -0.172 1.00 89.69 185 PRO A CA 1
ATOM 1398 C C . PRO A 1 185 ? -16.979 -1.794 -1.257 1.00 89.69 185 PRO A C 1
ATOM 1400 O O . PRO A 1 185 ? -15.799 -1.461 -1.172 1.00 89.69 185 PRO A O 1
ATOM 1403 N N . ASP A 1 186 ? -17.766 -1.424 -2.269 1.00 87.81 186 ASP A N 1
ATOM 1404 C CA . ASP A 1 186 ? -17.295 -0.759 -3.485 1.00 87.81 186 ASP A CA 1
ATOM 1405 C C . ASP A 1 186 ? -16.582 0.562 -3.170 1.00 87.81 186 ASP A C 1
ATOM 1407 O O . ASP A 1 186 ? -17.131 1.442 -2.504 1.00 87.81 186 ASP A O 1
ATOM 1411 N N . GLY A 1 187 ? -15.342 0.701 -3.649 1.00 82.44 187 GLY A N 1
ATOM 1412 C CA . GLY A 1 187 ? -14.533 1.903 -3.432 1.00 82.44 187 GLY A CA 1
ATOM 1413 C C . GLY A 1 187 ? -14.043 2.114 -1.994 1.00 82.44 187 GLY A C 1
ATOM 1414 O O . GLY A 1 187 ? -13.394 3.124 -1.728 1.00 82.44 187 GLY A O 1
ATOM 1415 N N . LEU A 1 188 ? -14.303 1.180 -1.071 1.00 90.25 188 LEU A N 1
ATOM 1416 C CA . LEU A 1 188 ? -13.784 1.244 0.292 1.00 90.25 188 LEU A CA 1
ATOM 1417 C C . LEU A 1 188 ? -12.426 0.555 0.392 1.00 90.25 188 LEU A C 1
ATOM 1419 O O . LEU A 1 188 ? -12.244 -0.585 -0.040 1.00 90.25 188 LEU A O 1
ATOM 1423 N N . GLY A 1 189 ? -11.493 1.216 1.066 1.00 92.62 189 GLY A N 1
ATOM 1424 C CA . GLY A 1 189 ? -10.213 0.627 1.422 1.00 92.62 189 GLY A CA 1
ATOM 1425 C C . GLY A 1 189 ? -9.658 1.209 2.710 1.00 92.62 189 GLY A C 1
ATOM 1426 O O . GLY A 1 189 ? -10.050 2.292 3.134 1.00 92.62 189 GLY A O 1
ATOM 1427 N N . TYR A 1 190 ? -8.749 0.479 3.343 1.00 95.81 190 TYR A N 1
ATOM 1428 C CA . TYR A 1 190 ? -8.066 0.933 4.544 1.00 95.81 190 TYR A CA 1
ATOM 1429 C C . TYR A 1 190 ? -6.631 0.421 4.612 1.00 95.81 190 TYR A C 1
ATOM 1431 O O . TYR A 1 190 ? -6.276 -0.586 3.997 1.00 95.81 190 TYR A O 1
ATOM 1439 N N . THR A 1 191 ? -5.825 1.101 5.419 1.00 96.88 191 THR A N 1
ATOM 1440 C CA . THR A 1 191 ? -4.515 0.636 5.871 1.00 96.88 191 THR A CA 1
ATOM 1441 C C . THR A 1 191 ? -4.439 0.778 7.380 1.00 96.88 191 THR A C 1
ATOM 1443 O O . THR A 1 191 ? -4.674 1.853 7.921 1.00 96.88 191 THR A O 1
ATOM 1446 N N . TYR A 1 192 ? -4.125 -0.310 8.073 1.00 97.50 192 TYR A N 1
ATOM 1447 C CA . TYR A 1 192 ? -3.895 -0.311 9.510 1.00 97.50 192 TYR A CA 1
ATOM 1448 C C . TYR A 1 192 ? -2.402 -0.461 9.816 1.00 97.50 192 TYR A C 1
ATOM 1450 O O . TYR A 1 192 ? -1.795 -1.494 9.507 1.00 97.50 192 TYR A O 1
ATOM 1458 N N . TYR A 1 193 ? -1.845 0.583 10.431 1.00 96.56 193 TYR A N 1
ATOM 1459 C CA . TYR A 1 193 ? -0.459 0.681 10.884 1.00 96.56 193 TYR A CA 1
ATOM 1460 C C . TYR A 1 193 ? -0.372 0.162 12.311 1.00 96.56 193 TYR A C 1
ATOM 1462 O O . TYR A 1 193 ? -0.949 0.743 13.234 1.00 96.56 193 TYR A O 1
ATOM 1470 N N . LYS A 1 194 ? 0.325 -0.957 12.494 1.00 92.81 194 LYS A N 1
ATOM 1471 C CA . LYS A 1 194 ? 0.327 -1.678 13.771 1.00 92.81 194 LYS A CA 1
ATOM 1472 C C . LYS A 1 194 ? 1.091 -0.912 14.836 1.00 92.81 194 LYS A C 1
ATOM 1474 O O . LYS A 1 194 ? 0.620 -0.795 15.966 1.00 92.81 194 LYS A O 1
ATOM 1479 N N . ASP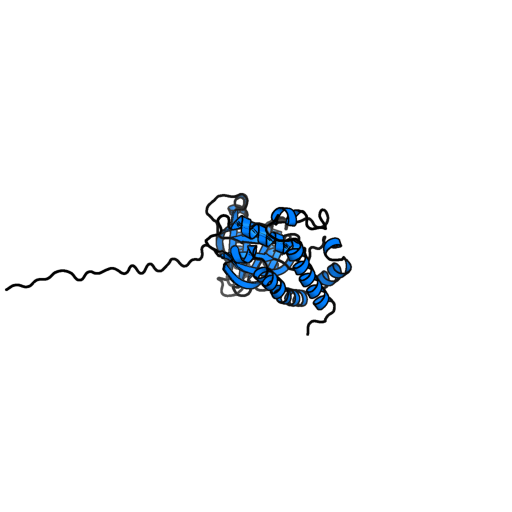 A 1 195 ? 2.238 -0.358 14.453 1.00 90.19 195 ASP A N 1
ATOM 1480 C CA . ASP A 1 195 ? 3.167 0.269 15.390 1.00 90.19 195 ASP A CA 1
ATOM 1481 C C . ASP A 1 195 ? 2.596 1.566 15.975 1.00 90.19 195 ASP A C 1
ATOM 1483 O O . ASP A 1 195 ? 2.806 1.858 17.153 1.00 90.19 195 ASP A O 1
ATOM 1487 N N . SER A 1 196 ? 1.832 2.321 15.181 1.00 91.12 196 SER A N 1
ATOM 1488 C CA . SER A 1 196 ? 1.120 3.518 15.644 1.00 91.12 196 SER A CA 1
ATOM 1489 C C . SER A 1 196 ? -0.324 3.252 16.074 1.00 91.12 196 SER A C 1
ATOM 1491 O O . SER A 1 196 ? -0.971 4.160 16.588 1.00 91.12 196 SER A O 1
ATOM 1493 N N . SER A 1 197 ? -0.833 2.028 15.880 1.00 94.38 197 SER A N 1
ATOM 1494 C CA . SER A 1 197 ? -2.244 1.672 16.098 1.00 94.38 197 SER A CA 1
ATOM 1495 C C . SER A 1 197 ? -3.212 2.619 15.369 1.00 94.38 197 SER A C 1
ATOM 1497 O O . SER A 1 197 ? -4.246 3.019 15.904 1.00 94.38 197 SER A O 1
ATOM 1499 N N . THR A 1 198 ? -2.868 2.984 14.130 1.00 96.81 198 THR A N 1
ATOM 1500 C CA . THR A 1 198 ? -3.630 3.945 13.321 1.00 96.81 198 THR A CA 1
ATOM 1501 C C . THR A 1 198 ? -4.392 3.214 12.226 1.00 96.81 198 THR A C 1
ATOM 1503 O O . THR A 1 198 ? -3.793 2.535 11.391 1.00 96.81 198 THR A O 1
ATOM 1506 N N . PHE A 1 199 ? -5.710 3.389 12.181 1.00 97.94 199 PHE A N 1
ATOM 1507 C CA . PHE A 1 199 ? -6.530 2.985 11.041 1.00 97.94 199 PHE A CA 1
ATOM 1508 C C . PHE A 1 199 ? -6.649 4.164 10.075 1.00 97.94 199 PHE A C 1
ATOM 1510 O O . PHE A 1 199 ? -7.158 5.220 10.446 1.00 97.94 199 PHE A O 1
ATOM 1517 N N . SER A 1 200 ? -6.186 3.994 8.842 1.00 97.31 200 SER A N 1
ATOM 1518 C CA . SER A 1 200 ? -6.240 5.016 7.801 1.00 97.31 200 SER A CA 1
ATOM 1519 C C . SER A 1 200 ? -7.168 4.606 6.664 1.00 97.31 200 SER A C 1
ATOM 1521 O O . SER A 1 200 ? -7.156 3.454 6.238 1.00 97.31 200 SER A O 1
ATOM 1523 N N . THR A 1 201 ? -7.960 5.548 6.160 1.00 96.12 201 THR A N 1
ATOM 1524 C CA . THR A 1 201 ? -8.816 5.365 4.980 1.00 96.12 201 THR A CA 1
ATOM 1525 C C . THR A 1 201 ? -8.748 6.598 4.092 1.00 96.12 201 THR A C 1
ATOM 1527 O O . THR A 1 201 ? -8.682 7.728 4.582 1.00 96.12 201 THR A O 1
ATOM 1530 N N . LEU A 1 202 ? -8.787 6.376 2.781 1.00 94.19 202 LEU A N 1
ATOM 1531 C CA . LEU A 1 202 ? -8.836 7.436 1.781 1.00 94.19 202 LEU A CA 1
ATOM 1532 C C . LEU A 1 202 ? -10.285 7.730 1.404 1.00 94.19 202 LEU A C 1
ATOM 1534 O O . LEU A 1 202 ? -11.106 6.820 1.327 1.00 94.19 202 LEU A O 1
ATOM 1538 N N . VAL A 1 203 ? -10.586 9.004 1.181 1.00 92.56 203 VAL A N 1
ATOM 1539 C CA . VAL A 1 203 ? -11.917 9.484 0.811 1.00 92.56 203 VAL A CA 1
ATOM 1540 C C . VAL A 1 203 ? -11.796 10.538 -0.280 1.00 92.56 203 VAL A C 1
ATOM 1542 O O . VAL A 1 203 ? -11.039 11.502 -0.145 1.00 92.56 203 VAL A O 1
ATOM 1545 N N . ALA A 1 204 ? -12.584 10.390 -1.342 1.00 89.75 204 ALA A N 1
ATOM 1546 C CA . ALA A 1 204 ? -12.627 11.358 -2.427 1.00 89.75 204 ALA A CA 1
ATOM 1547 C C . ALA A 1 204 ? -13.155 12.720 -1.942 1.00 89.75 204 ALA A C 1
ATOM 1549 O O . ALA A 1 204 ? -14.072 12.803 -1.122 1.00 89.75 204 ALA A O 1
ATOM 1550 N N . ILE A 1 205 ? -12.645 13.818 -2.514 1.00 88.12 205 ILE A N 1
ATOM 1551 C CA . ILE A 1 205 ? -13.103 15.179 -2.168 1.00 88.12 205 ILE A CA 1
ATOM 1552 C C . ILE A 1 205 ? -14.629 15.321 -2.280 1.00 88.12 205 ILE A C 1
ATOM 1554 O O . ILE A 1 205 ? -15.249 15.994 -1.457 1.00 88.12 205 ILE A O 1
ATOM 1558 N N . ALA A 1 206 ? -15.238 14.683 -3.282 1.00 88.56 206 ALA A N 1
ATOM 1559 C CA . ALA A 1 206 ? -16.669 14.790 -3.548 1.00 88.56 206 ALA A CA 1
ATOM 1560 C C . ALA A 1 206 ? -17.554 14.198 -2.432 1.00 88.56 206 ALA A C 1
ATOM 1562 O O . ALA A 1 206 ? -18.651 14.713 -2.216 1.00 88.56 206 ALA A O 1
ATOM 1563 N N . SER A 1 207 ? -17.087 13.167 -1.716 1.00 90.00 207 SER A N 1
ATOM 1564 C CA . SER A 1 207 ? -17.845 12.472 -0.660 1.00 90.00 207 SER A CA 1
ATOM 1565 C C . SER A 1 207 ? -17.355 12.781 0.759 1.00 90.00 207 SER A C 1
ATOM 1567 O O . SER A 1 207 ? -17.975 12.350 1.725 1.00 90.00 207 SER A O 1
ATOM 1569 N N . VAL A 1 208 ? -16.306 13.600 0.924 1.00 92.00 208 VAL A N 1
ATOM 1570 C CA . VAL A 1 208 ? -15.628 13.838 2.218 1.00 92.00 208 VAL A CA 1
ATOM 1571 C C . VAL A 1 208 ? -16.560 14.126 3.397 1.00 92.00 208 VAL A C 1
ATOM 1573 O O . VAL A 1 208 ? -16.329 13.649 4.505 1.00 92.00 208 VAL A O 1
ATOM 1576 N N . SER A 1 209 ? -17.624 14.904 3.186 1.00 93.31 209 SER A N 1
ATOM 1577 C CA . SER A 1 209 ? -18.553 15.263 4.264 1.00 93.31 209 SER A CA 1
ATOM 1578 C C . SER A 1 209 ? -19.486 14.116 4.651 1.00 93.31 209 SER A C 1
ATOM 1580 O O . SER A 1 209 ? -19.826 13.986 5.828 1.00 93.31 209 SER A O 1
ATOM 1582 N N . GLU A 1 210 ? -19.902 13.312 3.674 1.00 93.81 210 GLU A N 1
ATOM 1583 C CA . GLU A 1 210 ? -20.766 12.149 3.871 1.00 93.81 210 GLU A CA 1
ATOM 1584 C C . GLU A 1 210 ? -19.993 11.039 4.587 1.00 93.81 210 GLU A C 1
ATOM 1586 O O . GLU A 1 210 ? -20.391 10.610 5.672 1.00 93.81 210 GLU A O 1
ATOM 1591 N N . ASP A 1 211 ? -18.821 10.680 4.072 1.00 93.88 211 ASP A N 1
ATOM 1592 C CA . ASP A 1 211 ? -17.994 9.607 4.623 1.00 93.88 211 ASP A CA 1
ATOM 1593 C C . ASP A 1 211 ? -17.497 9.963 6.032 1.00 93.88 211 ASP A C 1
ATOM 1595 O O . ASP A 1 211 ? -17.560 9.148 6.955 1.00 93.88 211 ASP A O 1
ATOM 1599 N N . ALA A 1 212 ? -17.121 11.227 6.268 1.00 94.81 212 ALA A N 1
ATOM 1600 C CA . ALA A 1 212 ? -16.779 11.695 7.610 1.00 94.81 212 ALA A CA 1
ATOM 1601 C C . ALA A 1 212 ? -17.955 11.583 8.596 1.00 94.81 212 ALA A C 1
ATOM 1603 O O . ALA A 1 212 ? -17.735 11.383 9.796 1.00 94.81 212 ALA A O 1
ATOM 1604 N N . ALA A 1 213 ? -19.202 11.740 8.135 1.00 95.81 213 ALA A N 1
ATOM 1605 C CA . ALA A 1 213 ? -20.379 11.539 8.975 1.00 95.81 213 ALA A CA 1
ATOM 1606 C C . ALA A 1 213 ? -20.585 10.053 9.297 1.00 95.81 213 ALA A C 1
ATOM 1608 O O . ALA A 1 213 ? -20.897 9.728 10.446 1.00 95.81 213 ALA A O 1
ATOM 1609 N N . VAL A 1 214 ? -20.337 9.163 8.332 1.00 95.94 214 VAL A N 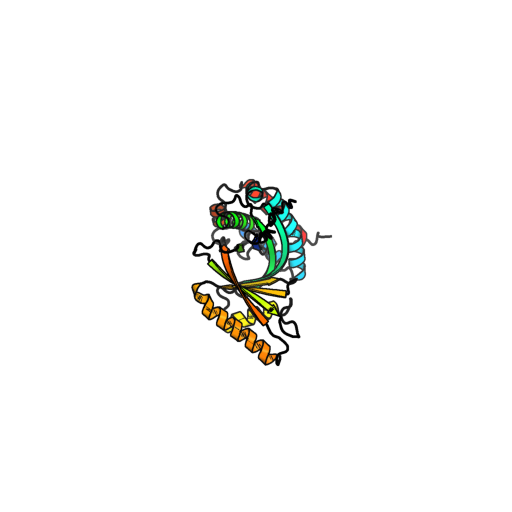1
ATOM 1610 C CA . VAL A 1 214 ? -20.352 7.708 8.541 1.00 95.94 214 VAL A CA 1
ATOM 1611 C C . VAL A 1 214 ? -19.312 7.301 9.582 1.00 95.94 214 VAL A C 1
ATOM 1613 O O . VAL A 1 214 ? -19.666 6.652 10.569 1.00 95.94 214 VAL A O 1
ATOM 1616 N N . PHE A 1 215 ? -18.063 7.756 9.448 1.00 96.19 215 PHE A N 1
ATOM 1617 C CA . PHE A 1 215 ? -17.005 7.446 10.416 1.00 96.19 215 PHE A CA 1
ATOM 1618 C C . PHE A 1 215 ? -17.374 7.914 11.822 1.00 96.19 215 PHE A C 1
ATOM 1620 O O . PHE A 1 215 ? -17.300 7.134 12.767 1.00 96.19 215 PHE A O 1
ATOM 1627 N N . LYS A 1 216 ? -17.872 9.149 11.968 1.00 97.12 216 LYS A N 1
ATOM 1628 C CA . LYS A 1 216 ? -18.364 9.667 13.258 1.00 97.12 216 LYS A CA 1
ATOM 1629 C C . LYS A 1 216 ? -19.527 8.845 13.821 1.00 97.12 216 LYS A C 1
ATOM 1631 O O . LYS A 1 216 ? -19.649 8.713 15.037 1.00 97.12 216 LYS A O 1
ATOM 1636 N N . GLY A 1 217 ? -20.396 8.320 12.959 1.00 97.50 217 GLY A N 1
ATOM 1637 C CA . GLY A 1 217 ? -21.490 7.436 13.352 1.00 97.50 217 GLY A CA 1
ATOM 1638 C C . GLY A 1 217 ? -20.978 6.123 13.943 1.00 97.50 217 GLY A C 1
ATOM 1639 O O . GLY A 1 217 ? -21.385 5.746 15.043 1.00 97.50 217 GLY A O 1
ATOM 1640 N N . ILE A 1 218 ? -20.043 5.466 13.251 1.00 97.19 218 ILE A N 1
ATOM 1641 C CA . ILE A 1 218 ? -19.434 4.205 13.694 1.00 97.19 218 ILE A CA 1
ATOM 1642 C C . ILE A 1 218 ? -18.653 4.410 14.997 1.00 97.19 218 ILE A C 1
ATOM 1644 O O . ILE A 1 218 ? -18.845 3.654 15.950 1.00 97.19 218 ILE A O 1
ATOM 1648 N N . THR A 1 219 ? -17.818 5.450 15.092 1.00 96.94 219 THR A N 1
ATOM 1649 C CA . THR A 1 219 ? -17.025 5.703 16.307 1.00 96.94 219 THR A CA 1
ATOM 1650 C C . THR A 1 219 ? -17.908 6.016 17.515 1.00 96.94 219 THR A C 1
ATOM 1652 O O . THR A 1 219 ? -17.670 5.488 18.600 1.00 96.94 219 THR A O 1
ATOM 1655 N N . ARG A 1 220 ? -18.992 6.783 17.331 1.00 97.50 220 ARG A N 1
ATOM 1656 C CA . ARG A 1 220 ? -19.979 7.050 18.390 1.00 97.50 220 ARG A CA 1
ATOM 1657 C C . ARG A 1 220 ? -20.737 5.796 18.822 1.00 97.50 220 ARG A C 1
ATOM 1659 O O . ARG A 1 220 ? -21.067 5.646 20.001 1.00 97.50 220 ARG A O 1
ATOM 1666 N N . MET A 1 221 ? -21.051 4.909 17.880 1.00 97.00 221 MET A N 1
ATOM 1667 C CA . MET A 1 221 ? -21.665 3.620 18.190 1.00 97.00 221 MET A CA 1
ATOM 1668 C C . MET A 1 221 ? -20.732 2.780 19.068 1.00 97.00 221 MET A C 1
ATOM 1670 O O . MET A 1 221 ? -21.184 2.271 20.092 1.00 97.00 221 MET A O 1
ATOM 1674 N N . LEU A 1 222 ? -19.444 2.684 18.716 1.00 96.62 222 LEU A N 1
ATOM 1675 C CA . LEU A 1 222 ? -18.446 1.960 19.510 1.00 96.62 222 LEU A CA 1
ATOM 1676 C C . LEU A 1 222 ? -18.321 2.535 20.924 1.00 96.62 222 LEU A C 1
ATOM 1678 O O . LEU A 1 222 ? -18.423 1.778 21.886 1.00 96.62 222 LEU A O 1
ATOM 1682 N N . GLU A 1 223 ? -18.221 3.860 21.052 1.00 97.44 223 GLU A N 1
ATOM 1683 C CA . GLU A 1 223 ? -18.183 4.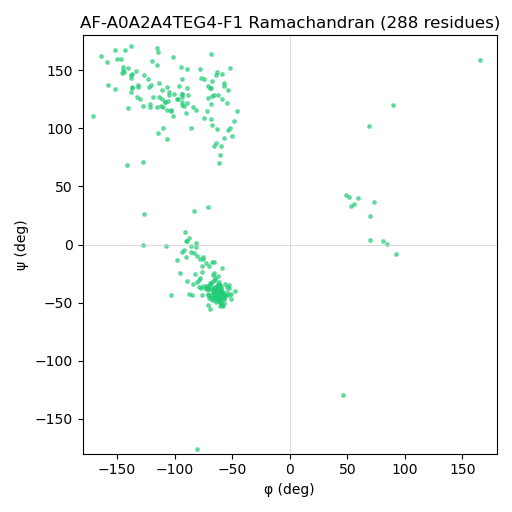543 22.352 1.00 97.44 223 GLU A CA 1
ATOM 1684 C C . GLU A 1 223 ? -19.425 4.239 23.200 1.00 97.44 223 GLU A C 1
ATOM 1686 O O . GLU A 1 223 ? -19.331 3.967 24.399 1.00 97.44 223 GLU A O 1
ATOM 1691 N N . THR A 1 224 ? -20.607 4.231 22.580 1.00 97.31 224 THR A N 1
ATOM 1692 C CA . THR A 1 224 ? -21.865 3.933 23.277 1.00 97.31 224 THR A CA 1
ATOM 1693 C C . THR A 1 224 ? -21.907 2.483 23.760 1.00 97.31 224 THR A C 1
ATOM 1695 O O . THR A 1 224 ? -22.264 2.231 24.912 1.00 97.31 224 THR A O 1
ATOM 1698 N N . LEU A 1 225 ? -21.534 1.530 22.900 1.00 95.88 225 LEU A N 1
ATOM 1699 C CA . LEU A 1 225 ? -21.533 0.098 23.216 1.00 95.88 225 LEU A CA 1
ATOM 1700 C C . LEU A 1 225 ? -20.499 -0.261 24.287 1.00 95.88 225 LEU A C 1
ATOM 1702 O O . LEU A 1 225 ? -20.735 -1.166 25.083 1.00 95.88 225 LEU A O 1
ATOM 1706 N N . SER A 1 226 ? -19.378 0.457 24.333 1.00 96.25 226 SER A N 1
ATOM 1707 C CA . SER A 1 226 ? -18.338 0.271 25.343 1.00 96.25 226 SER A CA 1
ATOM 1708 C C . SER A 1 226 ? -18.567 1.086 26.619 1.00 96.25 226 SER A C 1
ATOM 1710 O O . SER A 1 226 ? -17.668 1.147 27.450 1.00 96.25 226 SER A O 1
ATOM 1712 N N . HIS A 1 227 ? -19.702 1.781 26.759 1.00 95.81 227 HIS A N 1
ATOM 1713 C CA . HIS A 1 227 ? -19.968 2.709 27.867 1.00 95.81 227 HIS A CA 1
ATOM 1714 C C . HIS A 1 227 ? -18.879 3.783 28.076 1.00 95.81 227 HIS A C 1
ATOM 1716 O O . HIS A 1 227 ? -18.633 4.211 29.200 1.00 95.81 227 HIS A O 1
ATOM 1722 N N . GLY A 1 228 ? -18.246 4.239 26.993 1.00 93.81 228 GLY A N 1
ATOM 1723 C CA . GLY A 1 228 ? -17.191 5.256 27.015 1.00 93.81 228 GLY A CA 1
ATOM 1724 C C . GLY A 1 228 ? -15.757 4.726 27.119 1.00 93.81 228 GLY A C 1
ATOM 1725 O O . GLY A 1 228 ? -14.829 5.515 26.954 1.00 93.81 228 GLY A O 1
ATOM 1726 N N . ASP A 1 229 ? -15.551 3.421 27.340 1.00 96.19 229 ASP A N 1
ATOM 1727 C CA . ASP A 1 229 ? -14.201 2.846 27.476 1.00 96.19 229 ASP A CA 1
ATOM 1728 C C . ASP A 1 229 ? -13.369 2.953 26.183 1.00 96.19 229 ASP A C 1
ATOM 1730 O O . ASP A 1 229 ? -12.170 3.236 26.227 1.00 96.19 229 ASP A O 1
ATOM 1734 N N . VAL A 1 230 ? -14.007 2.723 25.033 1.00 96.94 230 VAL A N 1
ATOM 1735 C CA . VAL A 1 230 ? -13.433 2.885 23.696 1.00 96.94 230 VAL A CA 1
ATOM 1736 C C . VAL A 1 230 ? -13.843 4.250 23.164 1.00 96.94 230 VAL A C 1
ATOM 1738 O O . VAL A 1 230 ? -15.028 4.562 23.071 1.00 96.94 230 VAL A O 1
ATOM 1741 N N . ARG A 1 231 ? -12.865 5.064 22.768 1.00 97.19 231 ARG A N 1
ATOM 1742 C CA . ARG A 1 231 ? -13.100 6.326 22.057 1.00 97.19 231 ARG A CA 1
ATOM 1743 C C . ARG A 1 231 ? -12.097 6.442 20.935 1.00 97.19 231 ARG A C 1
ATOM 1745 O O . ARG A 1 231 ? -10.911 6.220 21.156 1.00 97.19 231 ARG A O 1
ATOM 1752 N N . ILE A 1 232 ? -12.568 6.836 19.761 1.00 97.62 232 ILE A N 1
ATOM 1753 C CA . ILE A 1 232 ? -11.740 6.942 18.564 1.00 97.62 232 ILE A CA 1
ATOM 1754 C C . ILE A 1 232 ? -11.681 8.408 18.144 1.00 97.62 232 ILE A C 1
ATOM 1756 O O . ILE A 1 232 ? -12.708 9.025 17.846 1.00 97.62 232 ILE A O 1
ATOM 1760 N N . GLY A 1 233 ? -10.472 8.962 18.141 1.00 97.06 233 GLY A N 1
ATOM 1761 C CA . GLY A 1 233 ? -10.181 10.262 17.558 1.00 97.06 233 GLY A CA 1
ATOM 1762 C C . GLY A 1 233 ? -10.114 10.146 16.040 1.00 97.06 233 GLY A C 1
ATOM 1763 O O . GLY A 1 233 ? -9.645 9.142 15.518 1.00 97.06 233 GLY A O 1
ATOM 1764 N N . ILE A 1 234 ? -10.591 11.170 15.333 1.00 97.00 234 ILE A N 1
ATOM 1765 C CA . ILE A 1 234 ? -10.535 11.240 13.871 1.00 97.00 234 ILE A CA 1
ATOM 1766 C C . ILE A 1 234 ? -9.767 12.504 13.502 1.00 97.00 234 ILE A C 1
ATOM 1768 O O . ILE A 1 234 ? -10.182 13.611 13.858 1.00 97.00 234 ILE A O 1
ATOM 1772 N N . SER A 1 235 ? -8.673 12.342 12.770 1.00 96.56 235 SER A N 1
ATOM 1773 C CA . SER A 1 235 ? -7.961 13.436 12.116 1.00 96.56 235 SER A CA 1
ATOM 1774 C C . SER A 1 235 ? -8.032 13.260 10.603 1.00 96.56 235 SER A C 1
ATOM 1776 O O . SER A 1 235 ? -8.232 12.154 10.108 1.00 96.56 235 SER A O 1
ATOM 1778 N N . GLN A 1 236 ? -7.926 14.361 9.864 1.00 94.31 236 GLN A N 1
ATOM 1779 C CA . GLN A 1 236 ? -7.949 14.337 8.405 1.00 94.31 236 GLN A CA 1
ATOM 1780 C C . GLN A 1 236 ? -6.891 15.282 7.849 1.00 94.31 236 GLN A C 1
ATOM 1782 O O . GLN A 1 236 ? -6.653 16.354 8.414 1.00 94.31 236 GLN A O 1
ATOM 1787 N N . HIS A 1 237 ? -6.303 14.910 6.723 1.00 91.75 237 HIS A N 1
ATOM 1788 C CA . HIS A 1 237 ? -5.390 15.753 5.962 1.00 91.75 237 HIS A CA 1
ATOM 1789 C C . HIS A 1 237 ? -5.574 15.493 4.468 1.00 91.75 237 HIS A C 1
ATOM 1791 O O . HIS A 1 237 ? -5.996 14.410 4.064 1.00 91.75 237 HIS A O 1
ATOM 1797 N N . LYS A 1 238 ? -5.315 16.519 3.658 1.00 91.75 238 LYS A N 1
ATOM 1798 C CA . LYS A 1 238 ? -5.332 16.385 2.204 1.00 91.75 238 LYS A CA 1
ATOM 1799 C C . LYS A 1 238 ? -4.087 15.649 1.736 1.00 91.75 238 LYS A C 1
ATOM 1801 O O . LYS A 1 238 ? -3.008 15.864 2.291 1.00 91.75 238 LYS A O 1
ATOM 1806 N N . VAL A 1 239 ? -4.269 14.814 0.729 1.00 93.00 239 VAL A N 1
ATOM 1807 C CA . VAL A 1 239 ? -3.220 14.033 0.084 1.00 93.00 239 VAL A CA 1
ATOM 1808 C C . VAL A 1 239 ? -3.521 13.916 -1.400 1.00 93.00 239 VAL A C 1
ATOM 1810 O O . VAL A 1 239 ? -4.686 13.888 -1.801 1.00 93.00 239 VAL A O 1
ATOM 1813 N N . ASP A 1 240 ? -2.468 13.754 -2.182 1.00 92.31 240 ASP A N 1
ATOM 1814 C CA . ASP A 1 240 ? -2.581 13.331 -3.568 1.00 92.31 240 ASP A CA 1
ATOM 1815 C C . ASP A 1 240 ? -2.374 11.824 -3.622 1.00 92.31 240 ASP A C 1
ATOM 1817 O O . ASP A 1 240 ? -1.455 11.295 -2.985 1.00 92.31 240 ASP A O 1
ATOM 1821 N N . ILE A 1 241 ? -3.209 11.126 -4.389 1.00 92.69 241 ILE A N 1
ATOM 1822 C CA . ILE A 1 241 ? -3.088 9.680 -4.556 1.00 92.69 241 ILE A CA 1
ATOM 1823 C C . ILE A 1 241 ? -2.936 9.285 -6.018 1.00 92.69 241 ILE A C 1
ATOM 1825 O O . ILE A 1 241 ? -3.595 9.824 -6.896 1.00 92.69 241 ILE A O 1
ATOM 1829 N N . ALA A 1 242 ? -2.111 8.285 -6.292 1.00 91.75 242 ALA A N 1
ATOM 1830 C CA . ALA A 1 242 ? -2.091 7.631 -7.596 1.00 91.75 242 ALA A CA 1
ATOM 1831 C C . ALA A 1 242 ? -2.246 6.127 -7.415 1.00 91.75 242 ALA A C 1
ATOM 1833 O O . ALA A 1 242 ? -1.786 5.547 -6.431 1.00 91.75 242 ALA A O 1
ATOM 1834 N N . PHE A 1 243 ? -2.916 5.501 -8.375 1.00 88.88 243 PHE A N 1
ATOM 1835 C CA . PHE A 1 243 ? -3.218 4.077 -8.343 1.00 88.88 243 PHE A CA 1
ATOM 1836 C C . PHE A 1 243 ? -3.085 3.502 -9.756 1.00 88.88 243 PHE A C 1
ATOM 1838 O O . PHE A 1 243 ? -4.097 3.183 -10.386 1.00 88.88 243 PHE A O 1
ATOM 1845 N N . PRO A 1 244 ? -1.855 3.429 -10.308 1.00 92.00 244 PRO A N 1
ATOM 1846 C CA . PRO A 1 244 ? -1.645 2.801 -11.603 1.00 92.00 244 PRO A CA 1
ATOM 1847 C C . PRO A 1 244 ? -2.166 1.367 -11.542 1.00 92.00 244 PRO A C 1
ATOM 1849 O O . PRO A 1 244 ? -1.939 0.657 -10.558 1.00 92.00 244 PRO A O 1
ATOM 1852 N N . HIS A 1 245 ? -2.869 0.956 -12.593 1.00 91.38 245 HIS A N 1
ATOM 1853 C CA . HIS A 1 245 ? -3.605 -0.300 -12.622 1.00 91.38 245 HIS A CA 1
ATOM 1854 C C . HIS A 1 245 ? -3.356 -1.076 -13.918 1.00 91.38 245 HIS A C 1
ATOM 1856 O O . HIS A 1 245 ? -3.151 -0.489 -14.983 1.00 91.38 245 HIS A O 1
ATOM 1862 N N . ASN A 1 246 ? -3.410 -2.404 -13.833 1.00 93.44 246 ASN A N 1
ATOM 1863 C CA . ASN A 1 246 ? -3.407 -3.291 -14.988 1.00 93.44 246 ASN A CA 1
ATOM 1864 C C . ASN A 1 246 ? -4.370 -4.459 -14.782 1.00 93.44 246 ASN A C 1
ATOM 1866 O O . ASN A 1 246 ? -4.092 -5.359 -13.992 1.00 93.44 246 ASN A O 1
ATOM 1870 N N . ASP A 1 247 ? -5.387 -4.542 -15.635 1.00 93.19 247 ASP A N 1
ATOM 1871 C CA . ASP A 1 247 ? -6.211 -5.740 -15.751 1.00 93.19 247 ASP A CA 1
ATOM 1872 C C . ASP A 1 247 ? -5.379 -6.893 -16.336 1.00 93.19 247 ASP A C 1
ATOM 1874 O O . ASP A 1 247 ? -5.120 -6.970 -17.540 1.00 93.19 247 ASP A O 1
ATOM 1878 N N . TRP A 1 248 ? -4.954 -7.823 -15.482 1.00 92.81 248 TRP A N 1
ATOM 1879 C CA . TRP A 1 248 ? -4.142 -8.972 -15.890 1.00 92.81 248 TRP A CA 1
ATOM 1880 C C . TRP A 1 248 ? -4.887 -10.018 -16.721 1.00 92.81 248 TRP A C 1
ATOM 1882 O O . TRP A 1 248 ? -4.234 -10.814 -17.401 1.00 92.81 248 TRP A O 1
ATOM 1892 N N . ALA A 1 249 ? -6.222 -10.030 -16.697 1.00 90.88 249 ALA A N 1
ATOM 1893 C CA . ALA A 1 249 ? -7.005 -10.914 -17.552 1.00 90.88 249 ALA A CA 1
ATOM 1894 C C . ALA A 1 249 ? -7.029 -10.384 -18.991 1.00 90.88 249 ALA A C 1
ATOM 1896 O O . ALA A 1 249 ? -6.837 -11.153 -19.936 1.00 90.88 249 ALA A O 1
ATOM 1897 N N . ALA A 1 250 ? -7.222 -9.073 -19.157 1.00 93.75 250 ALA A N 1
ATOM 1898 C CA . ALA A 1 250 ? -7.224 -8.422 -20.465 1.00 93.75 250 ALA A CA 1
ATOM 1899 C C . ALA A 1 250 ? -5.806 -8.184 -21.016 1.00 93.75 250 ALA A C 1
ATOM 1901 O O . ALA A 1 250 ? -5.571 -8.313 -22.219 1.00 93.75 250 ALA A O 1
ATOM 1902 N N . GLN A 1 251 ? -4.852 -7.853 -20.144 1.00 94.56 251 GLN A N 1
ATOM 1903 C CA . GLN A 1 251 ? -3.478 -7.483 -20.484 1.00 94.56 251 GLN A CA 1
ATOM 1904 C C . GLN A 1 251 ? -2.455 -8.323 -19.696 1.00 94.56 251 GLN A C 1
ATOM 1906 O O . GLN A 1 251 ? -1.723 -7.805 -18.847 1.00 94.56 251 GLN A O 1
ATOM 1911 N N . PRO A 1 252 ? -2.317 -9.626 -20.004 1.00 92.62 252 PRO A N 1
ATOM 1912 C CA . PRO A 1 252 ? -1.454 -10.545 -19.250 1.00 92.62 252 PRO A CA 1
ATOM 1913 C C . PRO A 1 252 ? 0.042 -10.215 -19.343 1.00 92.62 252 PRO A C 1
ATOM 1915 O O . PRO A 1 252 ? 0.848 -10.724 -18.569 1.00 92.62 252 PRO A O 1
ATOM 1918 N N . GLN A 1 253 ? 0.438 -9.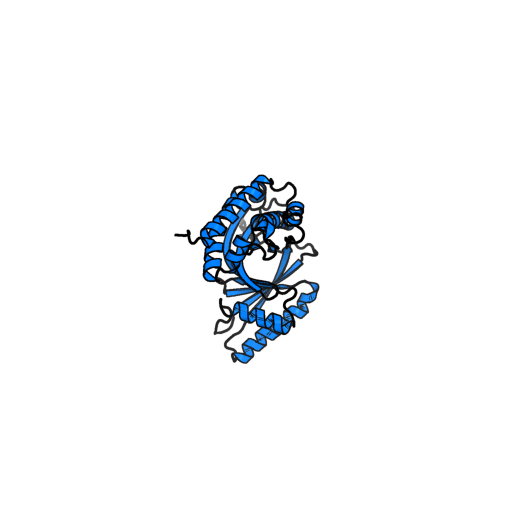365 -20.293 1.00 91.38 253 GLN A N 1
ATOM 1919 C CA . GLN A 1 253 ? 1.815 -8.892 -20.431 1.00 91.38 253 GLN A CA 1
ATOM 1920 C C . GLN A 1 253 ? 2.096 -7.606 -19.635 1.00 91.38 253 GLN A C 1
ATOM 1922 O O . GLN A 1 253 ? 3.217 -7.104 -19.700 1.00 91.38 253 GLN A O 1
ATOM 1927 N N . GLY A 1 254 ? 1.120 -7.088 -18.878 1.00 92.62 254 GLY A N 1
ATOM 1928 C CA . GLY A 1 254 ? 1.262 -5.870 -18.077 1.00 92.62 254 GLY A CA 1
ATOM 1929 C C . GLY A 1 254 ? 1.291 -4.593 -18.918 1.00 92.62 254 GLY A C 1
ATOM 1930 O O . GLY A 1 254 ? 2.096 -3.709 -18.633 1.00 92.62 254 GLY A O 1
ATOM 1931 N N . GLY A 1 255 ? 0.510 -4.538 -20.003 1.00 92.88 255 GLY A N 1
ATOM 1932 C CA . GLY A 1 255 ? 0.565 -3.463 -21.001 1.00 92.88 255 GLY A CA 1
ATOM 1933 C C . GLY A 1 255 ? 0.333 -2.077 -20.400 1.00 92.88 255 GLY A C 1
ATOM 1934 O O . GLY A 1 255 ? 1.148 -1.188 -20.622 1.00 92.88 255 GLY A O 1
ATOM 1935 N N . ALA A 1 256 ? -0.687 -1.927 -19.556 1.00 93.38 256 ALA A N 1
ATOM 1936 C CA . ALA A 1 256 ? -1.046 -0.660 -18.929 1.00 93.38 256 ALA A CA 1
ATOM 1937 C C . ALA A 1 256 ? 0.082 -0.132 -18.030 1.00 93.38 256 ALA A C 1
ATOM 1939 O O . ALA A 1 256 ? 0.439 1.041 -18.095 1.00 93.38 256 ALA A O 1
ATOM 1940 N N . PHE A 1 257 ? 0.741 -1.007 -17.263 1.00 94.38 257 PHE A N 1
ATOM 1941 C CA . PHE A 1 257 ? 1.925 -0.597 -16.505 1.00 94.38 257 PHE A CA 1
ATOM 1942 C C . PHE A 1 257 ? 3.096 -0.210 -17.404 1.00 94.38 257 PHE A C 1
ATOM 1944 O O . PHE A 1 257 ? 3.798 0.750 -17.100 1.00 94.38 257 PHE A O 1
ATOM 1951 N N . LYS A 1 258 ? 3.327 -0.937 -18.505 1.00 92.38 258 LYS A N 1
ATOM 1952 C CA . LYS A 1 258 ? 4.389 -0.588 -19.460 1.00 92.38 258 LYS A CA 1
ATOM 1953 C C . LYS A 1 258 ? 4.148 0.776 -20.107 1.00 92.38 258 LYS A C 1
ATOM 1955 O O . LYS A 1 258 ? 5.113 1.494 -20.337 1.00 92.38 258 LYS A O 1
ATOM 1960 N N . GLU A 1 259 ? 2.895 1.136 -20.375 1.00 93.25 259 GLU A N 1
ATOM 1961 C CA . GLU A 1 259 ? 2.528 2.455 -20.902 1.00 93.25 259 GLU A CA 1
ATOM 1962 C C . GLU A 1 259 ? 2.881 3.578 -19.920 1.00 93.25 259 GLU A C 1
ATOM 1964 O O . GLU A 1 259 ? 3.474 4.572 -20.333 1.00 93.25 259 GLU A O 1
ATOM 1969 N N . VAL A 1 260 ? 2.596 3.395 -18.625 1.00 92.75 260 VAL A N 1
ATOM 1970 C CA . VAL A 1 260 ? 2.947 4.368 -17.572 1.00 92.75 260 VAL A CA 1
ATOM 1971 C C . VAL A 1 260 ? 4.461 4.452 -17.364 1.00 92.75 260 VAL A C 1
ATOM 1973 O O . VAL A 1 260 ? 5.023 5.538 -17.252 1.00 92.75 260 VAL A O 1
ATOM 1976 N N . VAL A 1 261 ? 5.142 3.305 -17.334 1.00 93.00 261 VAL A N 1
ATOM 1977 C CA . VAL A 1 261 ? 6.598 3.236 -17.153 1.00 93.00 261 VAL A CA 1
ATOM 1978 C C . VAL A 1 261 ? 7.353 3.856 -18.336 1.00 93.00 261 VAL A C 1
ATOM 1980 O O . VAL A 1 261 ? 8.389 4.499 -18.131 1.00 93.00 261 VAL A O 1
ATOM 1983 N N . ALA A 1 262 ? 6.838 3.677 -19.555 1.00 89.62 262 ALA A N 1
ATOM 1984 C CA . ALA A 1 262 ? 7.452 4.121 -20.803 1.00 89.62 262 ALA A CA 1
ATOM 1985 C C . ALA A 1 262 ? 8.957 3.769 -20.854 1.00 89.62 262 ALA A C 1
ATOM 1987 O O . ALA A 1 262 ? 9.342 2.630 -20.587 1.00 89.62 262 ALA A O 1
ATOM 1988 N N . ASP A 1 263 ? 9.816 4.744 -21.163 1.00 89.19 263 ASP A N 1
ATOM 1989 C CA . ASP A 1 263 ? 11.270 4.564 -21.265 1.00 89.19 263 ASP A CA 1
ATOM 1990 C C . ASP A 1 263 ? 12.016 4.780 -19.931 1.00 89.19 263 ASP A C 1
ATOM 1992 O O . ASP A 1 263 ? 13.246 4.698 -19.884 1.00 89.19 263 ASP A O 1
ATOM 1996 N N . SER A 1 264 ? 11.299 5.043 -18.830 1.00 92.44 264 SER A N 1
ATOM 1997 C CA . SER A 1 264 ? 11.900 5.326 -17.514 1.00 92.44 264 SER A CA 1
ATOM 1998 C C . SER A 1 264 ? 12.624 4.111 -16.925 1.00 92.44 264 SER A C 1
ATOM 2000 O O . SER A 1 264 ? 13.571 4.252 -16.149 1.00 92.44 264 SER A O 1
ATOM 2002 N N . PHE A 1 265 ? 12.213 2.901 -17.319 1.00 91.50 265 PHE A N 1
ATOM 2003 C CA . PHE A 1 265 ? 12.854 1.650 -16.92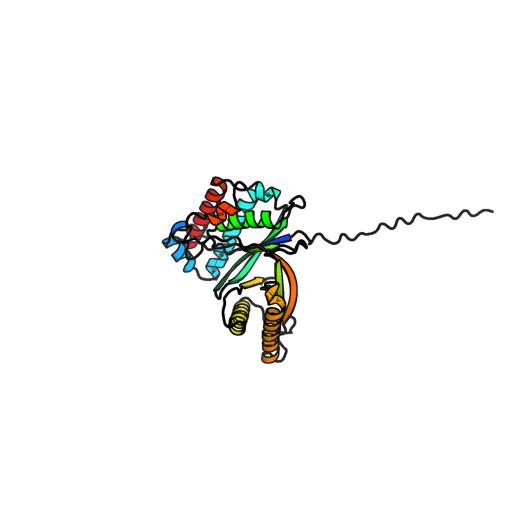9 1.00 91.50 265 PHE A CA 1
ATOM 2004 C C . PHE A 1 265 ? 13.088 0.760 -18.150 1.00 91.50 265 PHE A C 1
ATOM 2006 O O . PHE A 1 265 ? 12.197 0.541 -18.963 1.00 91.50 265 PHE A O 1
ATOM 2013 N N . SER A 1 266 ? 14.281 0.165 -18.252 1.00 89.06 266 SER A N 1
ATOM 2014 C CA . SER A 1 266 ? 14.530 -0.832 -19.301 1.00 89.06 266 SER A CA 1
ATOM 2015 C C . SER A 1 266 ? 13.702 -2.101 -19.070 1.00 89.06 266 SER A C 1
ATOM 2017 O O . SER A 1 266 ? 13.621 -2.599 -17.943 1.00 89.06 266 SER A O 1
ATOM 2019 N N . GLU A 1 267 ? 13.177 -2.696 -20.145 1.00 86.69 267 GLU A N 1
ATOM 2020 C CA . GLU A 1 267 ? 12.425 -3.957 -20.061 1.00 86.69 267 GLU A CA 1
ATOM 2021 C C . GLU A 1 267 ? 13.223 -5.069 -19.362 1.00 86.69 267 GLU A C 1
ATOM 2023 O O . GLU A 1 267 ? 12.672 -5.848 -18.584 1.00 86.69 267 GLU A O 1
ATOM 2028 N N . ASN A 1 268 ? 14.540 -5.120 -19.590 1.00 89.31 268 ASN A N 1
ATOM 2029 C CA . ASN A 1 268 ? 15.416 -6.093 -18.945 1.00 89.31 268 ASN A CA 1
ATOM 2030 C C . ASN A 1 268 ? 15.507 -5.878 -17.425 1.00 89.31 268 ASN A C 1
ATOM 2032 O O . ASN A 1 268 ? 15.497 -6.849 -16.671 1.00 89.31 268 ASN A O 1
ATOM 2036 N N . ASN A 1 269 ? 15.565 -4.627 -16.956 1.00 88.50 269 ASN A N 1
ATOM 2037 C CA . ASN A 1 269 ? 15.566 -4.334 -15.522 1.00 88.50 269 ASN A CA 1
ATOM 2038 C C . ASN A 1 269 ? 14.265 -4.822 -14.859 1.00 88.50 269 ASN A C 1
ATOM 2040 O O . ASN A 1 269 ? 14.333 -5.514 -13.840 1.00 88.50 269 ASN A O 1
ATOM 2044 N N . LEU A 1 270 ? 13.110 -4.556 -15.476 1.00 91.50 270 LEU A N 1
ATOM 2045 C CA . LEU A 1 270 ? 11.811 -5.027 -14.987 1.00 91.50 270 LEU A CA 1
ATOM 2046 C C . LEU A 1 270 ? 11.710 -6.560 -14.999 1.00 91.50 270 LEU A C 1
ATOM 2048 O O . LEU A 1 270 ? 11.267 -7.168 -14.025 1.00 91.50 270 LEU A O 1
ATOM 2052 N N . ALA A 1 271 ? 12.163 -7.209 -16.076 1.00 91.31 271 ALA A N 1
ATOM 2053 C CA . ALA A 1 271 ? 12.134 -8.666 -16.207 1.00 91.31 271 ALA A CA 1
ATOM 2054 C C . ALA A 1 271 ? 13.028 -9.371 -15.173 1.00 91.31 271 ALA A C 1
ATOM 2056 O O . ALA A 1 271 ? 12.629 -10.388 -14.601 1.00 91.31 271 ALA A O 1
ATOM 2057 N N . VAL A 1 272 ? 14.217 -8.826 -14.891 1.00 93.50 272 VAL A N 1
ATOM 2058 C CA . VAL A 1 272 ? 15.127 -9.362 -13.867 1.00 93.50 272 VAL A CA 1
ATOM 2059 C C . VAL A 1 272 ? 14.492 -9.295 -12.477 1.00 93.50 272 VAL A C 1
ATOM 2061 O O . VAL A 1 272 ? 14.582 -10.269 -11.730 1.00 93.50 272 VAL A O 1
ATOM 2064 N N . HIS A 1 273 ? 13.831 -8.190 -12.124 1.00 94.00 273 HIS A N 1
ATOM 2065 C CA . HIS A 1 273 ? 13.185 -8.059 -10.814 1.00 94.00 273 HIS A CA 1
ATOM 2066 C C . HIS A 1 273 ? 11.921 -8.910 -10.700 1.00 94.00 273 HIS A C 1
ATOM 2068 O O . HIS A 1 273 ? 11.744 -9.567 -9.676 1.00 94.00 273 HIS A O 1
ATOM 2074 N N . ARG A 1 274 ? 11.129 -9.034 -11.775 1.00 94.38 274 ARG A N 1
ATOM 2075 C CA . ARG A 1 274 ? 10.021 -10.001 -11.824 1.00 94.38 274 ARG A CA 1
ATOM 2076 C C . ARG A 1 274 ? 10.529 -11.426 -11.609 1.00 94.38 274 ARG A C 1
ATOM 2078 O O . ARG A 1 274 ? 9.938 -12.180 -10.848 1.00 94.38 274 ARG A O 1
ATOM 2085 N N . LYS A 1 275 ? 11.651 -11.802 -12.230 1.00 94.75 275 LYS A N 1
ATOM 2086 C CA . LYS A 1 275 ? 12.251 -13.124 -12.016 1.00 94.75 275 LYS A CA 1
ATOM 2087 C C . LYS A 1 275 ? 12.681 -13.331 -10.560 1.00 94.75 275 LYS A C 1
ATOM 2089 O O . LYS A 1 275 ? 12.322 -14.348 -9.985 1.00 94.75 275 LYS A O 1
ATOM 2094 N N . LYS A 1 276 ? 13.389 -12.368 -9.953 1.00 95.00 276 LYS A N 1
ATOM 2095 C CA . LYS A 1 276 ? 13.770 -12.432 -8.527 1.00 95.00 276 LYS A CA 1
ATOM 2096 C C . LYS A 1 276 ? 12.547 -12.608 -7.625 1.00 95.00 276 LYS A C 1
ATOM 2098 O O . LYS A 1 276 ? 12.580 -13.423 -6.713 1.00 95.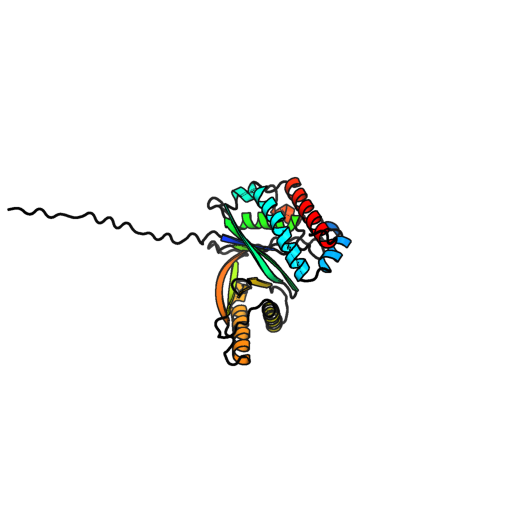00 276 LYS A O 1
ATOM 2103 N N . PHE A 1 277 ? 11.477 -11.864 -7.897 1.00 95.19 277 PHE A N 1
ATOM 2104 C CA . PHE A 1 277 ? 10.205 -11.997 -7.197 1.00 95.19 277 PHE A CA 1
ATOM 2105 C C . PHE A 1 277 ? 9.636 -13.420 -7.307 1.00 95.19 277 PHE A C 1
ATOM 2107 O O . PHE A 1 277 ? 9.377 -14.052 -6.285 1.00 95.19 277 PHE A O 1
ATOM 2114 N N . LEU A 1 278 ? 9.507 -13.952 -8.527 1.00 94.50 278 LEU A N 1
ATOM 2115 C CA . LEU A 1 278 ? 9.003 -15.310 -8.756 1.00 94.50 278 LEU A CA 1
ATOM 2116 C C . LEU A 1 278 ? 9.890 -16.383 -8.098 1.00 94.50 278 LEU A C 1
ATOM 2118 O O . LEU A 1 278 ? 9.368 -17.351 -7.551 1.00 94.50 278 LEU A O 1
ATOM 2122 N N . ASP A 1 279 ? 11.213 -16.198 -8.097 1.00 93.88 279 ASP A N 1
ATOM 2123 C CA . ASP A 1 279 ? 12.150 -17.104 -7.427 1.00 93.88 279 ASP A CA 1
ATOM 2124 C C . ASP A 1 279 ? 11.933 -17.105 -5.897 1.00 93.88 279 ASP A C 1
ATOM 2126 O O . ASP A 1 279 ? 11.965 -18.165 -5.269 1.00 93.88 279 ASP A O 1
ATOM 2130 N N . VAL A 1 280 ? 11.670 -15.941 -5.286 1.00 92.31 280 VAL A N 1
ATOM 2131 C CA . VAL A 1 280 ? 11.363 -15.831 -3.845 1.00 92.31 280 VAL A CA 1
ATOM 2132 C C . VAL A 1 280 ? 9.993 -16.429 -3.506 1.00 92.31 280 VAL A C 1
ATOM 2134 O O . VAL A 1 280 ? 9.873 -17.103 -2.477 1.00 92.31 280 VAL A O 1
ATOM 2137 N N . LEU A 1 281 ? 8.986 -16.250 -4.373 1.00 91.81 281 LEU A N 1
ATOM 2138 C CA . LEU A 1 281 ? 7.695 -16.939 -4.243 1.00 91.81 281 LEU A CA 1
ATOM 2139 C C . LEU A 1 281 ? 7.896 -18.457 -4.224 1.00 91.81 281 LEU A C 1
ATOM 2141 O O . LEU A 1 281 ? 7.430 -19.132 -3.308 1.00 91.81 281 LEU A O 1
ATOM 2145 N N . ASP A 1 282 ? 8.643 -18.991 -5.192 1.00 91.31 282 ASP A N 1
ATOM 2146 C CA . ASP A 1 282 ? 8.895 -20.429 -5.306 1.00 91.31 282 ASP A CA 1
ATOM 2147 C C . ASP A 1 282 ? 9.622 -20.991 -4.077 1.00 91.31 282 ASP A C 1
ATOM 2149 O O . ASP A 1 282 ? 9.348 -22.118 -3.659 1.00 91.31 282 ASP A O 1
ATOM 2153 N N . GLN A 1 283 ? 10.539 -20.225 -3.479 1.00 89.31 283 GLN A N 1
ATOM 2154 C CA . GLN A 1 283 ? 11.236 -20.624 -2.253 1.00 89.31 283 GLN A CA 1
ATOM 2155 C C . GLN A 1 283 ? 10.287 -20.736 -1.054 1.00 89.31 283 GLN A C 1
ATOM 2157 O O . GLN A 1 283 ? 10.395 -21.701 -0.293 1.00 89.31 283 GLN A O 1
ATOM 2162 N N . HIS A 1 284 ? 9.348 -19.796 -0.905 1.00 87.62 284 HIS A N 1
ATOM 2163 C CA . HIS A 1 284 ? 8.351 -19.830 0.169 1.00 87.62 284 HIS A CA 1
ATOM 2164 C C . HIS A 1 284 ? 7.331 -20.948 -0.027 1.00 87.62 284 HIS A C 1
ATOM 2166 O O . HIS A 1 284 ? 7.078 -21.707 0.907 1.00 87.62 284 HIS A O 1
ATOM 2172 N N . ILE A 1 285 ? 6.796 -21.099 -1.242 1.00 85.88 285 ILE A N 1
ATOM 2173 C CA . ILE A 1 285 ? 5.805 -22.136 -1.568 1.00 85.88 285 ILE A CA 1
ATOM 2174 C C . ILE A 1 285 ? 6.377 -23.538 -1.317 1.00 85.88 285 ILE A C 1
ATOM 2176 O O . ILE A 1 285 ? 5.699 -24.404 -0.771 1.00 85.88 285 ILE A O 1
ATOM 2180 N N . LYS A 1 286 ? 7.649 -23.767 -1.668 1.00 82.50 286 LYS A N 1
ATOM 2181 C CA . LYS A 1 286 ? 8.315 -25.072 -1.506 1.00 82.50 286 LYS A CA 1
ATOM 2182 C C . LYS A 1 286 ? 8.846 -25.329 -0.089 1.00 82.50 286 LYS A C 1
ATOM 2184 O O . LYS A 1 286 ? 9.443 -26.378 0.134 1.00 82.50 286 LYS A O 1
ATOM 2189 N N . GLY A 1 287 ? 8.656 -24.401 0.856 1.00 67.88 287 GLY A N 1
ATOM 2190 C CA . GLY A 1 287 ? 9.114 -24.547 2.243 1.00 67.88 287 GLY A CA 1
ATOM 2191 C C . GLY A 1 287 ? 10.637 -24.491 2.422 1.00 67.88 287 GLY A C 1
ATOM 2192 O O . GLY A 1 287 ? 11.158 -25.034 3.391 1.00 67.88 287 GLY A O 1
ATOM 2193 N N . ASN A 1 288 ? 11.362 -23.850 1.499 1.00 54.22 288 ASN A N 1
ATOM 2194 C CA 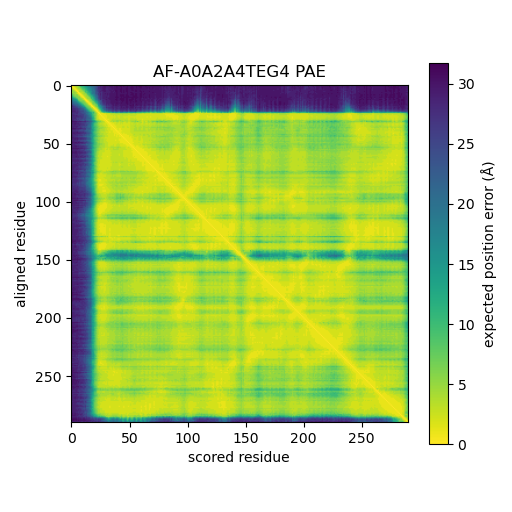. ASN A 1 288 ? 12.830 -23.773 1.511 1.00 54.22 288 ASN A CA 1
ATOM 2195 C C . ASN A 1 288 ? 13.386 -22.542 2.254 1.00 54.22 288 ASN A C 1
ATOM 2197 O O . ASN A 1 288 ? 14.577 -22.256 2.148 1.00 54.22 288 ASN A O 1
ATOM 2201 N N . PHE A 1 289 ? 12.551 -21.802 2.988 1.00 49.81 289 PHE A N 1
ATOM 2202 C CA . PHE A 1 289 ? 13.007 -20.720 3.862 1.00 49.81 289 PHE A CA 1
ATOM 2203 C C . PHE A 1 289 ? 13.397 -21.303 5.229 1.00 49.81 289 PHE A C 1
ATOM 2205 O O . PHE A 1 289 ? 12.530 -21.618 6.044 1.00 49.81 289 PHE A O 1
ATOM 2212 N N . GLN A 1 290 ? 14.705 -21.495 5.434 1.00 39.56 290 GLN A N 1
ATOM 2213 C CA . GLN A 1 290 ? 15.333 -21.770 6.733 1.00 39.56 290 GLN A CA 1
ATOM 2214 C C . GLN A 1 290 ? 16.051 -20.525 7.241 1.00 39.56 290 GLN A C 1
ATOM 2216 O O . GLN A 1 290 ? 16.730 -19.869 6.417 1.00 39.56 290 GLN A O 1
#

Mean predicted aligned error: 7.35 Å